Protein AF-A0A2V5UAX6-F1 (afdb_monomer)

Solvent-accessible surface area (backbone atoms only — not comparable to full-atom values): 12906 Å² total; per-residue (Å²): 134,63,69,69,62,56,52,54,54,52,53,56,61,75,64,51,82,80,80,75,80,73,79,59,48,12,86,71,74,70,43,73,56,58,95,54,63,45,81,46,62,29,64,65,82,72,41,83,39,61,35,28,50,74,54,70,69,43,84,47,44,15,70,68,30,58,45,51,46,80,65,65,69,48,73,47,96,74,68,49,30,27,31,64,73,58,50,77,54,30,46,78,48,67,66,59,50,48,50,46,38,53,51,35,51,54,48,45,38,61,78,34,59,91,81,49,79,65,79,83,86,40,65,44,81,44,74,37,51,62,64,61,58,59,53,42,55,76,36,95,88,38,80,80,56,67,99,73,73,52,49,50,66,61,69,42,74,46,89,87,80,38,68,37,32,45,32,42,32,52,56,60,39,36,58,63,59,46,37,31,41,40,32,24,46,51,41,53,53,33,47,71,77,67,56,54,90,90,59,83,74,54,68,67,58,52,51,53,53,18,52,52,43,22,73,70,35,89,82,122

Foldseek 3Di:
DDPVVVVVVVVVVVPPDPPPPPQDAAPAPRHGADPAWDWDAQQQVRDIGIHHPVQVPAPAAAPRRRGRHDDCWDADPLGHIHHNVCLVQWAADPVVLVVLLVVQLVQLCVVCVPPFDFDDPQEDEEEDEPVVVVVQCVDPPSVDDDPDPQKEWDWDQDPPRDIHTYIYGYGGDGSLVSSLNSQLSSLVRRCVVPPDPVDDDDPCVSNVVSNVSSVVTPSD

Radius of gyration: 26.07 Å; Cα contacts (8 Å, |Δi|>4): 292; chains: 1; bounding box: 97×31×57 Å

Structure (mmCIF, N/CA/C/O backbone):
data_AF-A0A2V5UAX6-F1
#
_entry.id   AF-A0A2V5UAX6-F1
#
loop_
_atom_site.group_PDB
_atom_site.id
_atom_site.type_symbol
_atom_site.label_atom_id
_atom_site.label_alt_id
_atom_site.label_comp_id
_atom_site.label_asym_id
_atom_site.label_entity_id
_atom_site.label_seq_id
_atom_site.pdbx_PDB_ins_code
_atom_site.Cartn_x
_atom_site.Cartn_y
_atom_site.Cartn_z
_atom_site.occupancy
_atom_site.B_iso_or_equiv
_atom_site.auth_seq_id
_atom_site.auth_comp_id
_atom_site.auth_asym_id
_atom_site.auth_atom_id
_atom_site.pdbx_PDB_model_num
ATOM 1 N N . MET A 1 1 ? -69.681 11.600 7.612 1.00 52.72 1 MET A N 1
ATOM 2 C CA . MET A 1 1 ? -68.288 11.144 7.822 1.00 52.72 1 MET A CA 1
ATOM 3 C C . MET A 1 1 ? -68.378 9.810 8.550 1.00 52.72 1 MET A C 1
ATOM 5 O O . MET A 1 1 ? -68.802 9.792 9.696 1.00 52.72 1 MET A O 1
ATOM 9 N N . ASN A 1 2 ? -68.182 8.699 7.836 1.00 54.47 2 ASN A N 1
ATOM 10 C CA . ASN A 1 2 ? -68.681 7.384 8.260 1.00 54.47 2 ASN A CA 1
ATOM 11 C C . ASN A 1 2 ? -67.823 6.788 9.384 1.00 54.47 2 ASN A C 1
ATOM 13 O O . ASN A 1 2 ? -66.609 6.658 9.227 1.00 54.47 2 ASN A O 1
ATOM 17 N N . SER A 1 3 ? -68.483 6.409 10.483 1.00 58.66 3 SER A N 1
ATOM 18 C CA . SER A 1 3 ? -67.904 5.806 11.696 1.00 58.66 3 SER A CA 1
ATOM 19 C C . SER A 1 3 ? -66.965 4.626 11.395 1.00 58.66 3 SER A C 1
ATOM 21 O O . SER A 1 3 ? -65.919 4.490 12.024 1.00 58.66 3 SER A O 1
ATOM 23 N N . GLU A 1 4 ? -67.250 3.859 10.343 1.00 59.09 4 GLU A N 1
ATOM 24 C CA . GLU A 1 4 ? -66.449 2.708 9.911 1.00 59.09 4 GLU A CA 1
ATOM 25 C C . GLU A 1 4 ? -65.040 3.078 9.424 1.00 59.09 4 GLU A C 1
ATOM 27 O O . GLU A 1 4 ? -64.080 2.350 9.673 1.00 59.09 4 GLU A O 1
ATOM 32 N N . ARG A 1 5 ? -64.869 4.248 8.788 1.00 57.38 5 ARG A N 1
ATOM 33 C CA . ARG A 1 5 ? -63.542 4.712 8.340 1.00 57.38 5 ARG A CA 1
ATOM 34 C C . ARG A 1 5 ? -62.658 5.132 9.514 1.00 57.38 5 ARG A C 1
ATOM 36 O O . ARG A 1 5 ? -61.441 5.004 9.429 1.00 57.38 5 ARG A O 1
ATOM 43 N N . LEU A 1 6 ? -63.266 5.596 10.607 1.00 57.91 6 LEU A N 1
ATOM 44 C CA . LEU A 1 6 ? -62.548 6.001 11.816 1.00 57.91 6 LEU A CA 1
ATOM 45 C C . LEU A 1 6 ? -61.973 4.783 12.555 1.00 57.91 6 LEU A C 1
ATOM 47 O O . LEU A 1 6 ? -60.839 4.828 13.022 1.00 57.91 6 LEU A O 1
ATOM 51 N N . VAL A 1 7 ? -62.725 3.678 12.592 1.00 64.38 7 VAL A N 1
ATOM 52 C CA . VAL A 1 7 ? -62.299 2.419 13.226 1.00 64.38 7 VAL A CA 1
ATOM 53 C C . VAL A 1 7 ? -61.127 1.786 12.472 1.00 64.38 7 VAL A C 1
ATOM 55 O O . VAL A 1 7 ? -60.158 1.358 13.095 1.00 64.38 7 VAL A O 1
ATOM 58 N N . VAL A 1 8 ? -61.157 1.791 11.135 1.00 62.91 8 VAL A N 1
ATOM 59 C CA . VAL A 1 8 ? -60.067 1.230 10.315 1.00 62.91 8 VAL A CA 1
ATOM 60 C C . VAL A 1 8 ? -58.764 2.026 10.475 1.00 62.91 8 VAL A C 1
ATOM 62 O O . VAL A 1 8 ? -57.695 1.430 10.594 1.00 62.91 8 VAL A O 1
ATOM 65 N N . ILE A 1 9 ? -58.838 3.360 10.561 1.00 63.50 9 ILE A N 1
ATOM 66 C CA . ILE A 1 9 ? -57.661 4.213 10.808 1.00 63.50 9 ILE A CA 1
ATOM 67 C C . ILE A 1 9 ? -57.081 3.971 12.213 1.00 63.50 9 ILE A C 1
ATOM 69 O O . ILE A 1 9 ? -55.862 3.904 12.370 1.00 63.50 9 ILE A O 1
ATOM 73 N N . LEU A 1 10 ? -57.933 3.779 13.226 1.00 59.81 10 LEU A N 1
ATOM 74 C CA . LEU A 1 10 ? -57.509 3.479 14.599 1.00 59.81 10 LEU A CA 1
ATOM 75 C C . LEU A 1 10 ? -56.827 2.107 14.729 1.00 59.81 10 LEU A C 1
ATOM 77 O O . LEU A 1 10 ? -55.831 1.990 15.441 1.00 59.81 10 LEU A O 1
ATOM 81 N N . ILE A 1 11 ? -57.303 1.085 14.011 1.00 61.91 11 ILE A N 1
ATOM 82 C CA . ILE A 1 11 ? -56.679 -0.250 14.006 1.00 61.91 11 ILE A CA 1
ATOM 83 C C . ILE A 1 11 ? -55.305 -0.217 13.314 1.00 61.91 11 ILE A C 1
ATOM 85 O O . ILE A 1 11 ? -54.356 -0.823 13.810 1.00 61.91 11 ILE A O 1
ATOM 89 N N . LEU A 1 12 ? -55.158 0.542 12.223 1.00 58.44 12 LEU A N 1
ATOM 90 C CA . LEU A 1 12 ? -53.875 0.717 11.528 1.00 58.44 12 LEU A CA 1
ATOM 91 C C . LEU A 1 12 ? -52.831 1.478 12.366 1.00 58.44 12 LEU A C 1
ATOM 93 O O . LEU A 1 12 ? -51.646 1.170 12.272 1.00 58.44 12 LEU A O 1
ATOM 97 N N . PHE A 1 13 ? -53.250 2.409 13.230 1.00 58.88 13 PHE A N 1
ATOM 98 C CA . PHE A 1 13 ? -52.343 3.094 14.164 1.00 58.88 13 PHE A CA 1
ATOM 99 C C . PHE A 1 13 ? -51.869 2.195 15.320 1.00 58.88 13 PHE A C 1
ATOM 101 O O . PHE A 1 13 ? -50.734 2.327 15.774 1.00 58.88 13 PHE A O 1
ATOM 108 N N . MET A 1 14 ? -52.700 1.248 15.771 1.00 59.34 14 MET A N 1
ATOM 109 C CA . MET A 1 14 ? -52.352 0.294 16.840 1.00 59.34 14 MET A CA 1
ATOM 110 C C . MET A 1 14 ? -51.414 -0.834 16.369 1.00 59.34 14 MET A C 1
ATOM 112 O O . MET A 1 14 ? -50.744 -1.461 17.188 1.00 59.34 14 MET A O 1
ATOM 116 N N . LEU A 1 15 ? -51.333 -1.067 15.055 1.00 54.72 15 LEU A N 1
ATOM 117 C CA . LEU A 1 15 ? -50.411 -2.005 14.396 1.00 54.72 15 LEU A CA 1
ATOM 118 C C . LEU A 1 15 ? -49.147 -1.314 13.847 1.00 54.72 15 LEU A C 1
ATOM 120 O O . LEU A 1 15 ? -48.449 -1.877 13.003 1.00 54.72 15 LEU A O 1
ATOM 124 N N . GLY A 1 16 ? -48.843 -0.099 14.318 1.00 58.69 16 GLY A N 1
ATOM 125 C CA . GLY A 1 16 ? -47.629 0.620 13.942 1.00 58.69 16 GLY A CA 1
ATOM 126 C C . GLY A 1 16 ? -46.361 -0.216 14.194 1.00 58.69 16 GLY A C 1
ATOM 127 O O . GLY A 1 16 ? -46.298 -0.965 15.176 1.00 58.69 16 GLY A O 1
ATOM 128 N N . PRO A 1 17 ? -45.340 -0.114 13.322 1.00 61.84 17 PRO A N 1
ATOM 129 C CA . PRO A 1 17 ? -44.121 -0.899 13.447 1.00 61.84 17 PRO A CA 1
ATOM 130 C C . PRO A 1 17 ? -43.476 -0.605 14.800 1.00 61.84 17 PRO A C 1
ATOM 132 O O . PRO A 1 17 ? -43.131 0.539 15.104 1.00 61.84 17 PRO A O 1
ATOM 135 N N . LYS A 1 18 ? -43.310 -1.642 15.629 1.00 55.00 18 LYS A N 1
ATOM 136 C CA . LYS A 1 18 ? -42.490 -1.539 16.835 1.00 55.00 18 LYS A CA 1
ATOM 137 C C . LYS A 1 18 ? -41.067 -1.254 16.376 1.00 55.00 18 LYS A C 1
ATOM 139 O O . LYS A 1 18 ? -40.369 -2.158 15.928 1.00 55.00 18 LYS A O 1
ATOM 144 N N . ALA A 1 19 ? -40.659 0.008 16.452 1.00 57.47 19 ALA A N 1
ATOM 145 C CA . ALA A 1 19 ? -39.275 0.393 16.272 1.00 57.47 19 ALA A CA 1
ATOM 146 C C . ALA A 1 19 ? -38.474 -0.254 17.405 1.00 57.47 19 ALA A C 1
ATOM 148 O O . ALA A 1 19 ? -38.478 0.214 18.544 1.00 57.47 19 ALA A O 1
ATOM 149 N N . THR A 1 20 ? -37.841 -1.386 17.114 1.00 54.16 20 THR A N 1
ATOM 150 C CA . THR A 1 20 ? -36.898 -2.019 18.026 1.00 54.16 20 THR A CA 1
ATOM 151 C C . THR A 1 20 ? -35.703 -1.084 18.122 1.00 54.16 20 THR A C 1
ATOM 153 O O . THR A 1 20 ? -34.895 -0.997 17.198 1.00 54.16 20 THR A O 1
ATOM 156 N N . LEU A 1 21 ? -35.612 -0.331 19.218 1.00 55.34 21 LEU A N 1
ATOM 157 C CA . LEU A 1 21 ? -34.444 0.488 19.508 1.00 55.34 21 LEU A CA 1
ATOM 158 C C . LEU A 1 21 ? -33.292 -0.476 19.823 1.00 55.34 21 LEU A C 1
ATOM 160 O O . LEU A 1 21 ? -33.134 -0.930 20.955 1.00 55.34 21 LEU A O 1
ATOM 164 N N . VAL A 1 22 ? -32.539 -0.879 18.798 1.00 62.31 22 VAL A N 1
ATOM 165 C CA . VAL A 1 22 ? -31.350 -1.708 18.992 1.00 62.31 22 VAL A CA 1
ATOM 166 C C . VAL A 1 22 ? -30.344 -0.848 19.743 1.00 62.31 22 VAL A C 1
ATOM 168 O O . VAL A 1 22 ? -29.824 0.128 19.203 1.00 62.31 22 VAL A O 1
ATOM 171 N N . ALA A 1 23 ? -30.102 -1.188 21.009 1.00 68.06 23 ALA A N 1
ATOM 172 C CA . ALA A 1 23 ? -29.073 -0.538 21.801 1.00 68.06 23 ALA A CA 1
ATOM 173 C C . ALA A 1 23 ? -27.737 -0.680 21.063 1.00 68.06 23 ALA A C 1
ATOM 175 O O . ALA A 1 23 ? -27.265 -1.795 20.823 1.00 68.06 23 ALA A O 1
ATOM 176 N N . GLN A 1 24 ? -27.152 0.449 20.667 1.00 82.75 24 GLN A N 1
ATOM 177 C CA . GLN A 1 24 ? -25.874 0.449 19.973 1.00 82.75 24 GLN A CA 1
ATOM 178 C C . GLN A 1 24 ? -24.790 -0.095 20.911 1.00 82.75 24 GLN A C 1
ATOM 180 O O . GLN A 1 24 ? -24.663 0.323 22.067 1.00 82.75 24 GLN A O 1
ATOM 185 N N . LYS A 1 25 ? -24.028 -1.068 20.412 1.00 92.94 25 LYS A N 1
ATOM 186 C CA . LYS A 1 25 ? -22.895 -1.670 21.115 1.00 92.94 25 LYS A CA 1
ATOM 187 C C . LYS A 1 25 ? -21.598 -1.028 20.644 1.00 92.94 25 LYS A C 1
ATOM 189 O O . LYS A 1 25 ? -21.469 -0.656 19.481 1.00 92.94 25 LYS A O 1
ATOM 194 N N . CYS A 1 26 ? -20.631 -0.933 21.548 1.00 93.69 26 CYS A N 1
ATOM 195 C CA . CYS A 1 26 ? -19.278 -0.522 21.206 1.00 93.69 26 CYS A CA 1
ATOM 196 C C . CYS A 1 26 ? -18.641 -1.580 20.287 1.00 93.69 26 CYS A C 1
ATOM 198 O O . CYS A 1 26 ? -18.489 -2.716 20.733 1.00 93.69 26 CYS A O 1
ATOM 200 N N . PRO A 1 27 ? -18.183 -1.232 19.072 1.00 92.69 27 PRO A N 1
ATOM 201 C CA . PRO A 1 27 ? -17.606 -2.200 18.133 1.00 92.69 27 PRO A CA 1
ATOM 202 C C . PRO A 1 27 ? -16.249 -2.768 18.582 1.00 92.69 27 PRO A C 1
ATOM 204 O O . PRO A 1 27 ? -15.725 -3.674 17.948 1.00 92.69 27 PRO A O 1
ATOM 207 N N . ILE A 1 28 ? -15.652 -2.226 19.651 1.00 94.25 28 ILE A N 1
ATOM 208 C CA . ILE A 1 28 ? -14.339 -2.653 20.162 1.00 94.25 28 ILE A CA 1
ATOM 209 C C . ILE A 1 28 ? -14.468 -3.681 21.295 1.00 94.25 28 ILE A C 1
ATOM 211 O O . ILE A 1 28 ? -13.581 -4.511 21.489 1.00 94.25 28 ILE A O 1
ATOM 215 N N . CYS A 1 29 ? -15.538 -3.608 22.093 1.00 93.38 29 CYS A N 1
ATOM 216 C CA . CYS A 1 29 ? -15.699 -4.444 23.288 1.00 93.38 29 CYS A CA 1
ATOM 217 C C . CYS A 1 29 ? -17.090 -5.065 23.456 1.00 93.38 29 CYS A C 1
ATOM 219 O O . CYS A 1 29 ? -17.352 -5.644 24.510 1.00 93.38 29 CYS A O 1
ATOM 221 N N . ASP A 1 30 ? -17.988 -4.872 22.489 1.00 93.00 30 ASP A N 1
ATOM 222 C CA . ASP A 1 30 ? -19.372 -5.367 22.437 1.00 93.00 30 ASP A CA 1
ATOM 223 C C . ASP A 1 30 ? -20.279 -4.991 23.618 1.00 93.00 30 ASP A C 1
ATOM 225 O O . ASP A 1 30 ? -21.419 -5.448 23.729 1.00 93.00 30 ASP A O 1
ATOM 229 N N . SER A 1 31 ? -19.807 -4.114 24.502 1.00 91.62 31 SER A N 1
ATOM 230 C CA . SER A 1 31 ? -20.586 -3.593 25.624 1.00 91.62 31 SER A CA 1
ATOM 231 C C . SER A 1 31 ? -21.564 -2.523 25.140 1.00 91.62 31 SER A C 1
ATOM 233 O O . SER A 1 31 ? -21.289 -1.822 24.164 1.00 91.62 31 SER A O 1
ATOM 235 N N . ALA A 1 32 ? -22.696 -2.369 25.829 1.00 90.88 32 ALA A N 1
ATOM 236 C CA . ALA A 1 32 ? -23.637 -1.288 25.548 1.00 90.88 32 ALA A CA 1
ATOM 237 C C . ALA A 1 32 ? -22.945 0.082 25.665 1.00 90.88 32 ALA A C 1
ATOM 239 O O . ALA A 1 32 ? -22.115 0.290 26.557 1.00 90.88 32 ALA A O 1
ATOM 240 N N . LEU A 1 33 ? -23.270 1.011 24.763 1.00 90.56 33 LEU A N 1
ATOM 241 C CA . LEU A 1 33 ? -22.763 2.378 24.855 1.00 90.56 33 LEU A CA 1
ATOM 242 C C . LEU A 1 33 ? -23.379 3.078 26.074 1.00 90.56 33 LEU A C 1
ATOM 244 O O . LEU A 1 33 ? -24.596 3.129 26.235 1.00 90.56 33 LEU A O 1
ATOM 248 N N . GLY A 1 34 ? -22.512 3.577 26.957 1.00 84.25 34 GLY A N 1
ATOM 249 C CA . GLY A 1 34 ? -22.903 4.371 28.120 1.00 84.25 34 GLY A CA 1
ATOM 250 C C . GLY A 1 34 ? -22.989 5.866 27.803 1.00 84.25 34 GLY A C 1
ATOM 251 O O . GLY A 1 34 ? -22.925 6.281 26.650 1.00 84.25 34 GLY A O 1
ATOM 252 N N . VAL A 1 35 ? -23.065 6.687 28.854 1.00 84.81 35 VAL A N 1
ATOM 253 C CA . VAL A 1 35 ? -23.170 8.157 28.753 1.00 84.81 35 VAL A CA 1
ATOM 254 C C . VAL A 1 35 ? -21.984 8.778 27.999 1.00 84.81 35 VAL A C 1
ATOM 256 O O . VAL A 1 35 ? -22.159 9.711 27.220 1.00 84.81 35 VAL A O 1
ATOM 259 N N . HIS A 1 36 ? -20.775 8.244 28.199 1.00 90.50 36 HIS A N 1
ATOM 260 C CA . HIS A 1 36 ? -19.571 8.701 27.508 1.00 90.50 36 HIS A CA 1
ATOM 261 C C . HIS A 1 36 ? -19.304 7.854 26.262 1.00 90.50 36 HIS A C 1
ATOM 263 O O . HIS A 1 36 ? -18.793 6.730 26.349 1.00 90.50 36 HIS A O 1
ATOM 269 N N . GLN A 1 37 ? -19.621 8.431 25.106 1.00 93.81 37 GLN A N 1
ATOM 270 C CA . GLN A 1 37 ? -19.356 7.864 23.790 1.00 93.81 37 GLN A CA 1
ATOM 271 C C . GLN A 1 37 ? -18.600 8.861 22.913 1.00 93.81 37 GLN A C 1
ATOM 273 O O . GLN A 1 37 ? -18.818 10.069 22.995 1.00 93.81 37 GLN A O 1
ATOM 278 N N . TYR A 1 38 ? -17.720 8.336 22.071 1.00 94.75 38 TYR A N 1
ATOM 279 C CA . TYR A 1 38 ? -16.882 9.112 21.166 1.00 94.75 38 TYR A CA 1
ATOM 280 C C . TYR A 1 38 ? -17.138 8.662 19.742 1.00 94.75 38 TYR A C 1
ATOM 282 O O . TYR A 1 38 ? -17.288 7.467 19.485 1.00 94.75 38 TYR A O 1
ATOM 290 N N . ARG A 1 39 ? -17.180 9.622 18.823 1.00 95.31 39 ARG A N 1
ATOM 291 C CA . ARG A 1 39 ? -17.263 9.336 17.399 1.00 95.31 39 ARG A CA 1
ATOM 292 C C . ARG A 1 39 ? -15.853 9.262 16.827 1.00 95.31 39 ARG A C 1
ATOM 294 O O . ARG A 1 39 ? -15.060 10.177 17.039 1.00 95.31 39 ARG A O 1
ATOM 301 N N . VAL A 1 40 ? -15.540 8.153 16.172 1.00 94.88 40 VAL A N 1
ATOM 302 C CA . VAL A 1 40 ? -14.234 7.898 15.563 1.00 94.88 40 VAL A CA 1
ATOM 303 C C . VAL A 1 40 ? -14.461 7.350 14.165 1.00 94.88 40 VAL A C 1
ATOM 305 O O . VAL A 1 40 ? -15.274 6.442 13.986 1.00 94.88 40 VAL A O 1
ATOM 308 N N . ARG A 1 41 ? -13.732 7.885 13.186 1.00 95.25 41 ARG A N 1
ATOM 309 C CA . ARG A 1 41 ? -13.757 7.391 11.811 1.00 95.25 41 ARG A CA 1
ATOM 310 C C . ARG A 1 41 ? -12.965 6.096 11.705 1.00 95.25 41 ARG A C 1
ATOM 312 O O . ARG A 1 41 ? -11.782 6.063 12.041 1.00 95.25 41 ARG A O 1
ATOM 319 N N . ASP A 1 42 ? -13.617 5.052 11.220 1.00 95.50 42 ASP A N 1
ATOM 320 C CA . ASP A 1 42 ? -12.965 3.871 10.678 1.00 95.50 42 ASP A CA 1
ATOM 321 C C . ASP A 1 42 ? -12.377 4.246 9.316 1.00 95.50 42 ASP A C 1
ATOM 323 O O . ASP A 1 42 ? -13.105 4.412 8.342 1.00 95.50 42 ASP A O 1
ATOM 327 N N . GLN A 1 43 ? -11.060 4.425 9.259 1.00 92.69 43 GLN A N 1
ATOM 328 C CA . GLN A 1 43 ? -10.360 4.883 8.054 1.00 92.69 43 GLN A CA 1
ATOM 329 C C . GLN A 1 43 ? -10.339 3.834 6.938 1.00 92.69 43 GLN A C 1
ATOM 331 O O . GLN A 1 43 ? -10.084 4.180 5.788 1.00 92.69 43 GLN A O 1
ATOM 336 N N . PHE A 1 44 ? -10.581 2.563 7.270 1.00 91.06 44 PHE A N 1
ATOM 337 C CA . PHE A 1 44 ? -10.545 1.476 6.301 1.00 91.06 44 PHE A CA 1
ATOM 338 C C . PHE A 1 44 ? -11.911 1.260 5.652 1.00 91.06 44 PHE A C 1
ATOM 340 O O . PHE A 1 44 ? -11.999 1.164 4.432 1.00 91.06 44 PHE A O 1
ATOM 347 N N . ALA A 1 45 ? -12.975 1.224 6.460 1.00 92.12 45 ALA A N 1
ATOM 348 C CA . ALA A 1 45 ? -14.349 1.115 5.962 1.00 92.12 45 ALA A CA 1
ATOM 349 C C . ALA A 1 45 ? -14.930 2.458 5.483 1.00 92.12 45 ALA A C 1
ATOM 351 O O . ALA A 1 45 ? -15.968 2.481 4.835 1.00 92.12 45 ALA A O 1
ATOM 352 N N . ASP A 1 46 ? -14.268 3.562 5.825 1.00 93.50 46 ASP A N 1
ATOM 353 C CA . ASP A 1 46 ? -14.736 4.933 5.633 1.00 93.50 46 ASP A CA 1
ATOM 354 C C . ASP A 1 46 ? -16.077 5.248 6.321 1.00 93.50 46 ASP A C 1
ATOM 356 O O . ASP A 1 46 ? -16.960 5.913 5.783 1.00 93.50 46 ASP A O 1
ATOM 360 N N . GLU A 1 47 ? -16.233 4.769 7.557 1.00 94.19 47 GLU A N 1
ATOM 361 C CA . GLU A 1 47 ? -17.473 4.891 8.325 1.00 94.19 47 GLU A CA 1
ATOM 362 C C . GLU A 1 47 ? -17.238 5.514 9.705 1.00 94.19 47 GLU A C 1
ATOM 364 O O . GLU A 1 47 ? -16.285 5.186 10.409 1.00 94.19 47 GLU A O 1
ATOM 369 N N . GLU A 1 48 ? -18.158 6.364 10.159 1.00 95.19 48 GLU A N 1
ATOM 370 C CA . GLU A 1 48 ? -18.144 6.871 11.533 1.00 95.19 48 GLU A CA 1
ATOM 371 C C . GLU A 1 48 ? -18.684 5.808 12.504 1.00 95.19 48 GLU A C 1
ATOM 373 O O . GLU A 1 48 ? -19.791 5.289 12.344 1.00 95.19 48 GLU A O 1
ATOM 378 N N . LYS A 1 49 ? -17.922 5.509 13.559 1.00 93.62 49 LYS A N 1
ATOM 379 C CA . LYS A 1 49 ? -18.295 4.556 14.611 1.00 93.62 49 LYS A CA 1
ATOM 380 C C . LYS A 1 49 ? -18.426 5.265 15.953 1.00 93.62 49 LYS A C 1
ATOM 382 O O . LYS A 1 49 ? -17.653 6.165 16.274 1.00 93.62 49 LYS A O 1
ATOM 387 N N . LEU A 1 50 ? -19.387 4.827 16.767 1.00 95.19 50 LEU A N 1
ATOM 388 C CA . LEU A 1 50 ? -19.499 5.243 18.164 1.00 95.19 50 LEU A CA 1
ATOM 389 C C . LEU A 1 50 ? -18.813 4.217 19.065 1.00 95.19 50 LEU A C 1
ATOM 391 O O . LEU A 1 50 ? -19.153 3.035 19.050 1.00 95.19 50 LEU A O 1
ATOM 395 N N . ILE A 1 51 ? -17.843 4.673 19.853 1.00 95.38 51 ILE A N 1
ATOM 396 C CA . ILE A 1 51 ? -17.070 3.843 20.780 1.00 95.38 51 ILE A CA 1
ATOM 397 C C . ILE A 1 51 ? -17.269 4.309 22.222 1.00 95.38 51 ILE A C 1
ATOM 399 O O . ILE A 1 51 ? -17.470 5.495 22.487 1.00 95.38 51 ILE A O 1
ATOM 403 N N . CYS A 1 52 ? -17.196 3.383 23.179 1.00 95.81 52 CYS A N 1
ATOM 404 C CA . CYS A 1 52 ? -17.304 3.730 24.594 1.00 95.81 52 CYS A CA 1
ATOM 405 C C . CYS A 1 52 ? -16.038 4.446 25.095 1.00 95.81 52 CYS A C 1
ATOM 407 O O . CYS A 1 52 ? -14.932 4.209 24.596 1.00 95.81 52 CYS A O 1
ATOM 409 N N . GLY A 1 53 ? -16.180 5.275 26.134 1.00 94.62 53 GLY A N 1
ATOM 410 C CA . GLY A 1 53 ? -15.050 6.017 26.706 1.00 94.62 53 GLY A CA 1
ATOM 411 C C . GLY A 1 53 ? -13.879 5.141 27.159 1.00 94.62 53 GLY A C 1
ATOM 412 O O . GLY A 1 53 ? -12.730 5.500 26.931 1.00 94.62 53 GLY A O 1
ATOM 413 N N . GLN A 1 54 ? -14.144 3.947 27.700 1.00 94.50 54 GLN A N 1
ATOM 414 C CA . GLN A 1 54 ? -13.079 3.010 28.084 1.00 94.50 54 GLN A CA 1
ATOM 415 C C . GLN A 1 54 ? -12.227 2.567 26.885 1.00 94.50 54 GLN A C 1
ATOM 417 O O . GLN A 1 54 ? -11.007 2.497 26.995 1.00 94.50 54 GLN A O 1
ATOM 422 N N . CYS A 1 55 ? -12.850 2.294 25.733 1.00 95.81 55 CYS A N 1
ATOM 423 C CA . CYS A 1 55 ? -12.114 1.887 24.535 1.00 95.81 55 CYS A CA 1
ATOM 424 C C . CYS A 1 55 ? -11.355 3.057 23.905 1.00 95.81 55 CYS A C 1
ATOM 426 O O . CYS A 1 55 ? -10.265 2.854 23.378 1.00 95.81 55 CYS A O 1
ATOM 428 N N . MET A 1 56 ? -11.878 4.281 24.009 1.00 95.12 56 MET A N 1
ATOM 429 C CA . MET A 1 56 ? -11.177 5.474 23.529 1.00 95.12 56 MET A CA 1
ATOM 430 C C . MET A 1 56 ? -9.850 5.715 24.272 1.00 95.12 56 MET A C 1
ATOM 432 O O . MET A 1 56 ? -8.895 6.215 23.683 1.00 95.12 56 MET A O 1
ATOM 436 N N . LEU A 1 57 ? -9.757 5.310 25.542 1.00 95.38 57 LEU A N 1
ATOM 437 C CA . LEU A 1 57 ? -8.549 5.461 26.365 1.00 95.38 57 LEU A CA 1
ATOM 438 C C . LEU A 1 57 ? -7.467 4.403 26.112 1.00 95.38 57 LEU A C 1
ATOM 440 O O . LEU A 1 57 ? -6.363 4.525 26.646 1.00 95.38 57 LEU A O 1
ATOM 444 N N . LEU A 1 58 ? -7.748 3.363 25.321 1.00 95.31 58 LEU A N 1
ATOM 445 C CA . LEU A 1 58 ? -6.719 2.390 24.948 1.00 95.31 58 LEU A CA 1
ATOM 446 C C . LEU A 1 58 ? -5.576 3.117 24.229 1.00 95.31 58 LEU A C 1
ATOM 448 O O . LEU A 1 58 ? -5.816 4.109 23.546 1.00 95.31 58 LEU A O 1
ATOM 452 N N . LYS A 1 59 ? -4.338 2.636 24.362 1.00 93.88 59 LYS A N 1
ATOM 453 C CA . LYS A 1 59 ? -3.177 3.248 23.688 1.00 93.88 59 LYS A CA 1
ATOM 454 C C . LYS A 1 59 ? -3.004 2.745 22.261 1.00 93.88 59 LYS A C 1
ATOM 456 O O . LYS A 1 59 ? -2.706 3.518 21.360 1.00 93.88 59 LYS A O 1
ATOM 461 N N . GLU A 1 60 ? -3.225 1.452 22.065 1.00 95.44 60 GLU A N 1
ATOM 462 C CA . GLU A 1 60 ? -3.013 0.804 20.777 1.00 95.44 60 GLU A CA 1
ATOM 463 C C . GLU A 1 60 ? -4.098 1.198 19.779 1.00 95.44 60 GLU A C 1
ATOM 465 O O . GLU A 1 60 ? -5.292 1.244 20.103 1.00 95.44 60 GLU A O 1
ATOM 470 N N . ARG A 1 61 ? -3.674 1.483 18.551 1.00 95.19 61 ARG A N 1
ATOM 471 C CA . ARG A 1 61 ? -4.536 1.837 17.425 1.00 95.19 61 ARG A CA 1
ATOM 472 C C . ARG A 1 6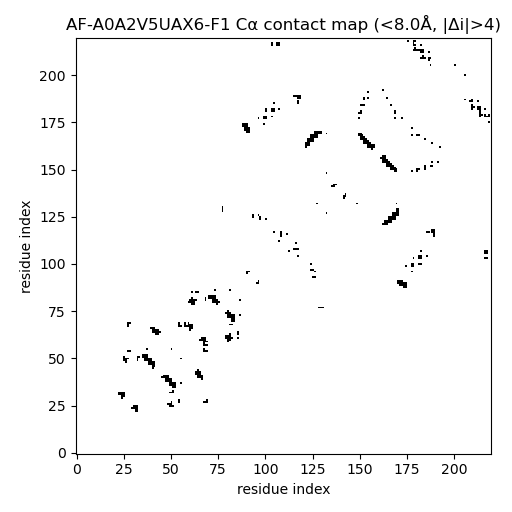1 ? -4.191 0.933 16.260 1.00 95.19 61 ARG A C 1
ATOM 474 O O . ARG A 1 61 ? -3.016 0.686 15.998 1.00 95.19 61 ARG A O 1
ATOM 481 N N . CYS A 1 62 ? -5.210 0.435 15.574 1.00 95.81 62 CYS A N 1
ATOM 482 C CA . CYS A 1 62 ? -4.987 -0.310 14.352 1.00 95.81 62 CYS A CA 1
ATOM 483 C C . CYS A 1 62 ? -4.420 0.631 13.287 1.00 95.81 62 CYS A C 1
ATOM 485 O O . CYS A 1 62 ? -4.953 1.712 13.063 1.00 95.81 62 CYS A O 1
ATOM 487 N N . PHE A 1 63 ? -3.355 0.204 12.622 1.00 93.56 63 PHE A N 1
ATOM 488 C CA . PHE A 1 63 ? -2.680 0.952 11.576 1.00 93.56 63 PHE A CA 1
ATOM 489 C C . PHE A 1 63 ? -3.557 1.155 10.332 1.00 93.56 63 PHE A C 1
ATOM 491 O O . PHE A 1 63 ? -3.369 2.135 9.624 1.00 93.56 63 PHE A O 1
ATOM 498 N N . LEU A 1 64 ? -4.507 0.247 10.074 1.00 92.56 64 LEU A N 1
ATOM 499 C CA . LEU A 1 64 ? -5.364 0.301 8.892 1.00 92.56 64 LEU A CA 1
ATOM 500 C C . LEU A 1 64 ? -6.632 1.135 9.132 1.00 92.56 64 LEU A C 1
ATOM 502 O O . LEU A 1 64 ? -6.831 2.137 8.455 1.00 92.56 64 LEU A O 1
ATOM 506 N N . CYS A 1 65 ? -7.471 0.772 10.108 1.00 94.62 65 CYS A N 1
ATOM 507 C CA . CYS A 1 65 ? -8.701 1.524 10.388 1.00 94.62 65 CYS A CA 1
ATOM 508 C C . CYS A 1 65 ? -8.559 2.697 11.364 1.00 94.62 65 CYS A C 1
ATOM 510 O O . CYS A 1 65 ? -9.502 3.470 11.518 1.00 94.62 65 CYS A O 1
ATOM 512 N N . GLY A 1 66 ? -7.445 2.815 12.089 1.00 94.75 66 GLY A N 1
ATOM 513 C CA . GLY A 1 66 ? -7.267 3.836 13.125 1.00 94.75 66 GLY A CA 1
ATOM 514 C C . GLY A 1 66 ? -8.063 3.595 14.416 1.00 94.75 66 GLY A C 1
ATOM 515 O O . GLY A 1 66 ? -7.933 4.372 15.361 1.00 94.75 66 GLY A O 1
ATOM 516 N N . LEU A 1 67 ? -8.869 2.531 14.508 1.00 95.94 67 LEU A N 1
ATOM 517 C CA . LEU A 1 67 ? -9.677 2.252 15.698 1.00 95.94 67 LEU A CA 1
ATOM 518 C C . LEU A 1 67 ? -8.831 1.703 16.866 1.00 95.94 67 LEU A C 1
ATOM 520 O O . LEU A 1 67 ? -7.804 1.052 16.642 1.00 95.94 67 LEU A O 1
ATOM 524 N N . PRO A 1 68 ? -9.250 1.923 18.129 1.00 96.88 68 PRO A N 1
ATOM 525 C CA . PRO A 1 68 ? -8.603 1.323 19.293 1.00 96.88 68 PRO A CA 1
ATOM 526 C C . PRO A 1 68 ? -8.628 -0.208 19.267 1.00 96.88 68 PRO A C 1
ATOM 528 O O . PRO A 1 68 ? -9.635 -0.804 18.894 1.00 96.88 68 PRO A O 1
ATOM 531 N N . VAL A 1 69 ? -7.555 -0.855 19.728 1.00 95.62 69 VAL A N 1
ATOM 532 C CA . VAL A 1 69 ? -7.467 -2.325 19.763 1.00 95.62 69 VAL A CA 1
ATOM 533 C C . VAL A 1 69 ? -7.425 -2.820 21.203 1.00 95.62 69 VAL A C 1
ATOM 535 O O . VAL A 1 69 ? -6.515 -2.477 21.954 1.00 95.62 69 VAL A O 1
ATOM 538 N N . LYS A 1 70 ? -8.422 -3.625 21.595 1.00 92.62 70 LYS A N 1
ATOM 539 C CA . LYS A 1 70 ? -8.511 -4.218 22.940 1.00 92.62 70 LYS A CA 1
ATOM 540 C C . LYS A 1 70 ? -7.929 -5.631 22.999 1.00 92.62 70 LYS A C 1
ATOM 542 O O . LYS A 1 70 ? -7.116 -5.914 23.867 1.00 92.62 70 LYS A O 1
ATOM 547 N N . ASN A 1 71 ? -8.359 -6.502 22.085 1.00 88.56 71 ASN A N 1
ATOM 548 C CA . ASN A 1 71 ? -8.016 -7.926 22.042 1.00 88.56 71 ASN A CA 1
ATOM 549 C C . ASN A 1 71 ? -7.624 -8.340 20.616 1.00 88.56 71 ASN A C 1
ATOM 551 O O . ASN A 1 71 ? -8.008 -7.671 19.657 1.00 88.56 71 ASN A O 1
ATOM 555 N N . GLY A 1 72 ? -6.906 -9.462 20.484 1.00 85.00 72 GLY A N 1
ATOM 556 C CA . GLY A 1 72 ? -6.578 -10.051 19.179 1.00 85.00 72 GLY A CA 1
ATOM 557 C C . GLY A 1 72 ? -5.698 -9.152 18.308 1.00 85.00 72 GLY A C 1
ATOM 558 O O . GLY A 1 72 ? -5.906 -9.077 17.102 1.00 85.00 72 GLY A O 1
ATOM 559 N N . LEU A 1 73 ? -4.771 -8.416 18.928 1.00 92.06 73 LEU A N 1
ATOM 560 C CA . LEU A 1 73 ? -3.860 -7.540 18.201 1.00 92.06 73 LEU A CA 1
ATOM 561 C C . LEU A 1 73 ? -2.725 -8.341 17.564 1.00 92.06 73 LEU A C 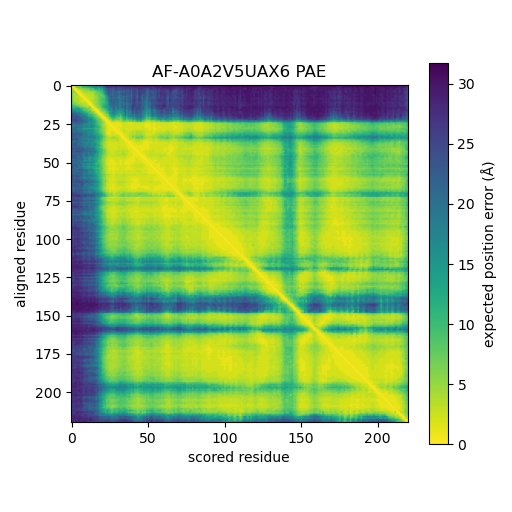1
ATOM 563 O O . LEU A 1 73 ? -2.162 -9.240 18.190 1.00 92.06 73 LEU A O 1
ATOM 567 N N . THR A 1 74 ? -2.340 -7.950 16.355 1.00 95.56 74 THR A N 1
ATOM 568 C CA . THR A 1 74 ? -1.112 -8.408 15.701 1.00 95.56 74 THR A CA 1
ATOM 569 C C . THR A 1 74 ? -0.139 -7.245 15.650 1.00 95.56 74 THR A C 1
ATOM 571 O O . THR A 1 74 ? -0.461 -6.201 15.085 1.00 95.56 74 THR A O 1
ATOM 574 N N . ARG A 1 75 ? 1.046 -7.409 16.245 1.00 95.00 75 ARG A N 1
ATOM 575 C CA . ARG A 1 75 ? 2.106 -6.397 16.224 1.00 95.00 75 ARG A CA 1
ATOM 576 C C . ARG A 1 75 ? 3.227 -6.826 15.289 1.00 95.00 75 ARG A C 1
ATOM 578 O O . ARG A 1 75 ? 3.719 -7.947 15.387 1.00 95.00 75 ARG A O 1
ATOM 585 N N . LEU A 1 76 ? 3.639 -5.919 14.415 1.00 92.56 76 LEU A N 1
ATOM 586 C CA . LEU A 1 76 ? 4.791 -6.101 13.542 1.00 92.56 76 LEU A CA 1
ATOM 587 C C . LEU A 1 76 ? 6.080 -5.632 14.218 1.00 92.56 76 LEU A C 1
ATOM 589 O O . LEU A 1 76 ? 6.060 -4.886 15.198 1.00 92.56 76 LEU A O 1
ATOM 593 N N . ARG A 1 77 ? 7.221 -6.050 13.661 1.00 90.31 77 ARG A N 1
ATOM 594 C CA . ARG A 1 77 ? 8.554 -5.673 14.161 1.00 90.31 77 ARG A CA 1
ATOM 595 C C . ARG A 1 77 ? 8.810 -4.163 14.109 1.00 90.31 77 ARG A C 1
ATOM 597 O O . ARG A 1 77 ? 9.509 -3.652 14.972 1.00 90.31 77 ARG A O 1
ATOM 604 N N . ASP A 1 78 ? 8.185 -3.461 13.164 1.00 86.94 78 ASP A N 1
ATOM 605 C CA . ASP A 1 78 ? 8.241 -1.998 13.026 1.00 86.94 78 ASP A CA 1
ATOM 606 C C . ASP A 1 78 ? 7.266 -1.247 13.953 1.00 86.94 78 ASP A C 1
ATOM 608 O O . ASP A 1 78 ? 7.071 -0.041 13.825 1.00 86.94 78 ASP A O 1
ATOM 612 N N . GLY A 1 79 ? 6.620 -1.957 14.881 1.00 90.19 79 GLY A N 1
ATOM 613 C CA . GLY A 1 79 ? 5.728 -1.381 15.881 1.00 90.19 79 GLY A CA 1
ATOM 614 C C . GLY A 1 79 ? 4.285 -1.177 15.421 1.00 90.19 79 GLY A C 1
ATOM 615 O O . GLY A 1 79 ? 3.435 -0.926 16.281 1.00 90.19 79 GLY A O 1
ATOM 616 N N . ARG A 1 80 ? 3.965 -1.341 14.127 1.00 92.25 80 ARG A N 1
ATOM 617 C CA . ARG A 1 80 ? 2.576 -1.262 13.645 1.00 92.25 80 ARG A CA 1
ATOM 618 C C . ARG A 1 80 ? 1.708 -2.338 14.287 1.00 92.25 80 ARG A C 1
ATOM 620 O O . ARG A 1 80 ? 2.148 -3.466 14.514 1.00 92.25 80 ARG A O 1
ATOM 627 N N . VAL A 1 81 ? 0.454 -1.982 14.549 1.00 94.50 81 VAL A N 1
ATOM 628 C CA . VAL A 1 81 ? -0.541 -2.860 15.171 1.00 94.50 81 VAL A CA 1
ATOM 629 C C . VAL A 1 81 ? -1.739 -3.017 14.250 1.00 94.50 81 VAL A C 1
ATOM 631 O O . VAL A 1 81 ? -2.234 -2.037 13.709 1.00 94.50 81 VAL A O 1
ATOM 634 N N . PHE A 1 82 ? -2.247 -4.234 14.105 1.00 95.75 82 PHE A N 1
ATOM 635 C CA . PHE A 1 82 ? -3.482 -4.536 13.385 1.00 95.75 82 PHE A CA 1
ATOM 636 C C . PHE A 1 82 ? -4.511 -5.124 14.346 1.00 95.75 82 PHE A C 1
ATOM 638 O O . PHE A 1 82 ? -4.159 -5.885 15.250 1.00 95.75 82 PHE A O 1
ATOM 645 N N . CYS A 1 83 ? -5.778 -4.744 14.179 1.00 95.50 83 CYS A N 1
ATOM 646 C CA . CYS A 1 83 ? -6.871 -5.407 14.879 1.00 95.50 83 CYS A CA 1
ATOM 647 C C . CYS A 1 83 ? -7.168 -6.763 14.220 1.00 95.50 83 CYS A C 1
ATOM 649 O O . CYS A 1 83 ? -6.823 -6.988 13.060 1.00 95.50 83 CYS A O 1
ATOM 651 N N . ALA A 1 84 ? -7.860 -7.644 14.944 1.00 93.75 84 ALA A N 1
ATOM 652 C CA . ALA A 1 84 ? -8.214 -8.979 14.458 1.00 93.75 84 ALA A CA 1
ATOM 653 C C . ALA A 1 84 ? -9.029 -8.975 13.149 1.00 93.75 84 ALA A C 1
ATOM 655 O O . ALA A 1 84 ? -8.998 -9.953 12.409 1.00 93.75 84 ALA A O 1
ATOM 656 N N . ARG A 1 85 ? -9.758 -7.886 12.865 1.00 93.06 85 ARG A N 1
ATOM 657 C CA . ARG A 1 85 ? -10.498 -7.703 11.610 1.00 93.06 85 ARG A CA 1
ATOM 658 C C . ARG A 1 85 ? -9.536 -7.418 10.456 1.00 93.06 85 ARG A C 1
ATOM 660 O O . ARG A 1 85 ? -9.469 -8.187 9.505 1.00 93.06 85 ARG A O 1
ATOM 667 N N . ASP A 1 86 ? -8.766 -6.344 10.585 1.00 94.56 86 ASP A N 1
ATOM 668 C CA . ASP A 1 86 ? -7.982 -5.763 9.492 1.00 94.56 86 ASP A CA 1
ATOM 669 C C . ASP A 1 86 ? -6.695 -6.533 9.181 1.00 94.56 86 ASP A C 1
ATOM 671 O O . ASP A 1 86 ? -6.134 -6.381 8.101 1.00 94.56 86 ASP A O 1
ATOM 675 N N . VAL A 1 87 ? -6.207 -7.369 10.104 1.00 94.75 87 VAL A N 1
ATOM 676 C CA . VAL A 1 87 ? -5.007 -8.186 9.857 1.00 94.75 87 VAL A CA 1
ATOM 677 C C . VAL A 1 87 ? -5.191 -9.153 8.681 1.00 94.75 87 VAL A C 1
ATOM 679 O O . VAL A 1 87 ? -4.222 -9.471 8.000 1.00 94.75 87 VAL A O 1
ATOM 682 N N . ASN A 1 88 ? -6.425 -9.580 8.404 1.00 92.56 88 ASN A N 1
ATOM 683 C CA . ASN A 1 88 ? -6.726 -10.482 7.288 1.00 92.56 88 ASN A CA 1
ATOM 684 C C . ASN A 1 88 ? -6.804 -9.756 5.937 1.00 92.56 88 ASN A C 1
ATOM 686 O O . ASN A 1 88 ? -6.802 -10.401 4.895 1.00 92.56 88 ASN A O 1
ATOM 690 N N . GLU A 1 89 ? -6.854 -8.423 5.951 1.00 93.62 89 GLU A N 1
ATOM 691 C CA . GLU A 1 89 ? -6.913 -7.598 4.742 1.00 93.62 89 GLU A CA 1
ATOM 692 C C . GLU A 1 89 ? -5.518 -7.229 4.225 1.00 93.62 89 GLU A C 1
ATOM 694 O O . GLU A 1 89 ? -5.384 -6.674 3.132 1.00 93.62 89 GLU A O 1
ATOM 699 N N . VAL A 1 90 ? -4.462 -7.521 4.995 1.00 93.94 90 VAL A N 1
ATOM 700 C CA . VAL A 1 90 ? -3.081 -7.155 4.673 1.00 93.94 90 VAL A CA 1
ATOM 701 C C . VAL A 1 90 ? -2.220 -8.360 4.326 1.00 93.94 90 VAL A C 1
ATOM 703 O O . VAL A 1 90 ? -2.326 -9.434 4.906 1.00 93.94 90 VAL A O 1
ATOM 706 N N . VAL A 1 91 ? -1.295 -8.151 3.394 1.00 93.50 91 VAL A N 1
ATOM 707 C CA . VAL A 1 91 ? -0.362 -9.192 2.952 1.00 93.50 91 VAL A CA 1
ATOM 708 C C . VAL A 1 91 ? 0.866 -9.189 3.864 1.00 93.50 91 VAL A C 1
ATOM 710 O O . VAL A 1 91 ? 1.660 -8.238 3.852 1.00 93.50 91 VAL A O 1
ATOM 713 N N . LEU A 1 92 ? 1.019 -10.249 4.658 1.00 90.88 92 LEU A N 1
ATOM 714 C CA . LEU A 1 92 ? 2.099 -10.397 5.644 1.00 90.88 92 LEU A CA 1
ATOM 715 C C . LEU A 1 92 ? 3.258 -11.279 5.161 1.00 90.88 92 LEU A C 1
ATOM 717 O O . LEU A 1 92 ? 4.358 -11.163 5.693 1.00 90.88 92 LEU A O 1
ATOM 721 N N . SER A 1 93 ? 3.019 -12.145 4.174 1.00 90.69 93 SER A N 1
ATOM 722 C CA . SER A 1 93 ? 4.025 -13.061 3.630 1.0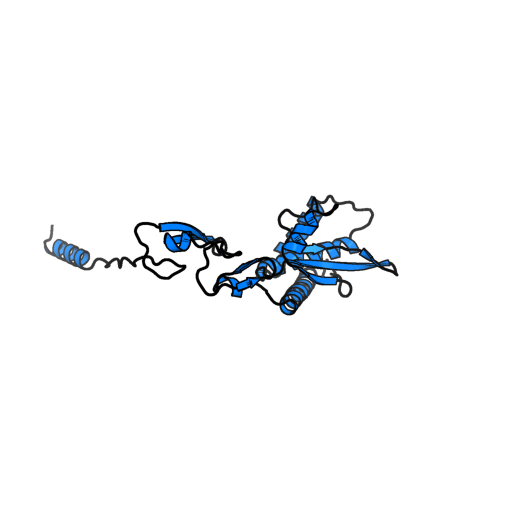0 90.69 93 SER A CA 1
ATOM 723 C C . SER A 1 93 ? 4.810 -12.427 2.481 1.00 90.69 93 SER A C 1
ATOM 725 O O . SER A 1 93 ? 4.227 -11.846 1.563 1.00 90.69 93 SER A O 1
ATOM 727 N N . ASP A 1 94 ? 6.133 -12.597 2.498 1.00 88.62 94 ASP A N 1
ATOM 728 C CA . ASP A 1 94 ? 7.018 -12.184 1.403 1.00 88.62 94 ASP A CA 1
ATOM 729 C C . ASP A 1 94 ? 6.795 -13.016 0.133 1.00 88.62 94 ASP A C 1
ATOM 731 O O . ASP A 1 94 ? 6.944 -12.511 -0.979 1.00 88.62 94 ASP A O 1
ATOM 735 N N . ASP A 1 95 ? 6.398 -14.280 0.264 1.00 90.94 95 ASP A N 1
ATOM 736 C CA . ASP A 1 95 ? 6.115 -15.128 -0.896 1.00 90.94 95 ASP A CA 1
ATOM 737 C C . ASP A 1 95 ? 4.792 -14.729 -1.551 1.00 90.94 95 ASP A C 1
ATOM 739 O O . ASP A 1 95 ? 4.706 -14.602 -2.775 1.00 90.94 95 ASP A O 1
ATOM 743 N N . GLU A 1 96 ? 3.773 -14.439 -0.738 1.00 92.25 96 GLU A N 1
ATOM 744 C CA . GLU A 1 96 ? 2.502 -13.901 -1.227 1.00 92.25 96 GLU A CA 1
ATOM 745 C C . GLU A 1 96 ? 2.713 -12.541 -1.904 1.00 92.25 96 GLU A C 1
ATOM 747 O O . GLU A 1 96 ? 2.189 -12.287 -2.990 1.00 92.25 96 GLU A O 1
ATOM 752 N N . ALA A 1 97 ? 3.548 -11.689 -1.305 1.00 90.88 97 ALA A N 1
ATOM 753 C CA . ALA A 1 97 ? 3.943 -10.410 -1.872 1.00 90.88 97 ALA A CA 1
ATOM 754 C C . ALA A 1 97 ? 4.517 -10.536 -3.285 1.00 90.88 97 ALA A C 1
ATOM 756 O O . ALA A 1 97 ? 4.061 -9.864 -4.214 1.00 90.88 97 ALA A O 1
ATOM 757 N N . LYS A 1 98 ? 5.518 -11.409 -3.435 1.00 91.06 98 LYS A N 1
ATOM 758 C CA . LYS A 1 98 ? 6.193 -11.668 -4.708 1.00 91.06 98 LYS A CA 1
ATOM 759 C C . LYS A 1 98 ? 5.230 -12.267 -5.722 1.00 91.06 98 LYS A C 1
ATOM 761 O O . LYS A 1 98 ? 5.250 -11.870 -6.886 1.00 91.06 98 LYS A O 1
ATOM 766 N N . CYS A 1 99 ? 4.348 -13.165 -5.283 1.00 92.44 99 CYS A N 1
ATOM 767 C CA . CYS A 1 99 ? 3.305 -13.738 -6.126 1.00 92.44 99 CYS A CA 1
ATOM 768 C C . CYS A 1 99 ? 2.360 -12.653 -6.672 1.00 92.44 99 CYS A C 1
ATOM 770 O O . CYS A 1 99 ? 2.113 -12.613 -7.877 1.00 92.44 99 CYS A O 1
ATOM 772 N N . ILE A 1 100 ? 1.901 -11.721 -5.827 1.00 92.62 100 ILE A N 1
ATOM 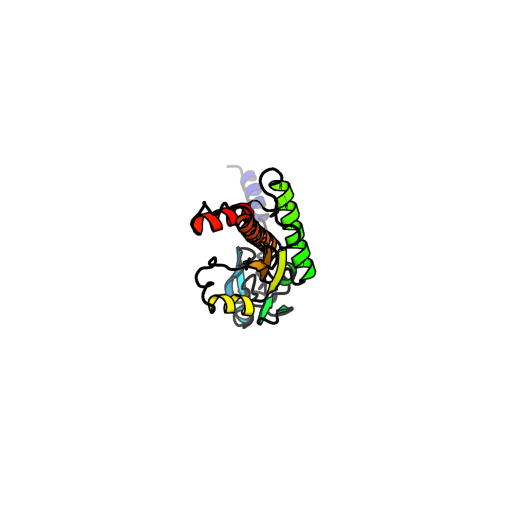773 C CA . ILE A 1 100 ? 1.044 -10.596 -6.239 1.00 92.62 100 ILE A CA 1
ATOM 774 C C . ILE A 1 100 ? 1.750 -9.697 -7.254 1.00 92.62 100 ILE A C 1
ATOM 776 O O . ILE A 1 100 ? 1.161 -9.370 -8.285 1.00 92.62 100 ILE A O 1
ATOM 780 N N . CYS A 1 101 ? 3.004 -9.309 -7.011 1.00 91.00 101 CYS A N 1
ATOM 781 C CA . CYS A 1 101 ? 3.706 -8.451 -7.964 1.00 91.00 101 CYS A CA 1
ATOM 782 C C . CYS A 1 101 ? 4.015 -9.166 -9.286 1.00 91.00 101 CYS A C 1
ATOM 784 O O . CYS A 1 101 ? 3.856 -8.571 -10.349 1.00 91.00 101 CYS A O 1
ATOM 786 N N . SER A 1 102 ? 4.385 -10.449 -9.248 1.00 90.38 102 SER A N 1
ATOM 787 C CA . SER A 1 102 ? 4.561 -11.259 -10.461 1.00 90.38 102 SER A CA 1
ATOM 788 C C . SER A 1 102 ? 3.249 -11.383 -11.248 1.00 90.38 102 SER A C 1
ATOM 790 O O . SER A 1 102 ? 3.213 -11.166 -12.460 1.00 90.38 102 SER A O 1
ATOM 792 N N . GLY A 1 103 ? 2.133 -11.626 -10.553 1.00 91.69 103 GLY A N 1
ATOM 793 C CA . GLY A 1 103 ? 0.793 -11.617 -11.141 1.00 91.69 103 GLY A CA 1
ATOM 794 C C . GLY A 1 103 ? 0.432 -10.270 -11.772 1.00 91.69 103 GLY A C 1
ATOM 795 O O . GLY A 1 103 ? -0.068 -10.235 -12.897 1.00 91.69 103 GLY A O 1
ATOM 796 N N . THR A 1 104 ? 0.750 -9.167 -11.090 1.00 91.44 104 THR A N 1
ATOM 797 C CA . THR A 1 104 ? 0.576 -7.796 -11.597 1.00 91.44 104 THR A CA 1
ATOM 798 C C . THR A 1 104 ? 1.361 -7.580 -12.887 1.00 91.44 104 THR A C 1
ATOM 800 O O . THR A 1 104 ? 0.788 -7.121 -13.873 1.00 91.44 104 THR A O 1
ATOM 803 N N . LYS A 1 105 ? 2.638 -7.980 -12.922 1.00 89.94 105 LYS A N 1
ATOM 804 C CA . LYS A 1 105 ? 3.480 -7.894 -14.121 1.00 89.94 105 LYS A CA 1
ATOM 805 C C . LYS A 1 105 ? 2.856 -8.633 -15.301 1.00 89.94 105 LYS A C 1
ATOM 807 O O . LYS A 1 105 ? 2.720 -8.070 -16.382 1.00 89.94 105 LYS A O 1
ATOM 812 N N . ASN A 1 106 ? 2.413 -9.869 -15.078 1.00 89.69 106 ASN A N 1
ATOM 813 C CA . ASN A 1 106 ? 1.772 -10.678 -16.113 1.00 89.69 106 ASN A CA 1
ATOM 814 C C . ASN A 1 106 ? 0.464 -10.048 -16.614 1.00 89.69 106 ASN A C 1
ATOM 816 O O . ASN A 1 106 ? 0.169 -10.094 -17.807 1.00 89.69 106 ASN A O 1
ATOM 820 N N . ALA A 1 107 ? -0.327 -9.454 -15.720 1.00 89.88 107 ALA A N 1
ATOM 821 C CA . ALA A 1 107 ? -1.554 -8.760 -16.089 1.00 89.88 107 ALA A CA 1
ATOM 822 C C . ALA A 1 107 ? -1.269 -7.503 -16.923 1.00 89.88 107 ALA A C 1
ATOM 824 O O . ALA A 1 107 ? -1.879 -7.334 -17.977 1.00 89.88 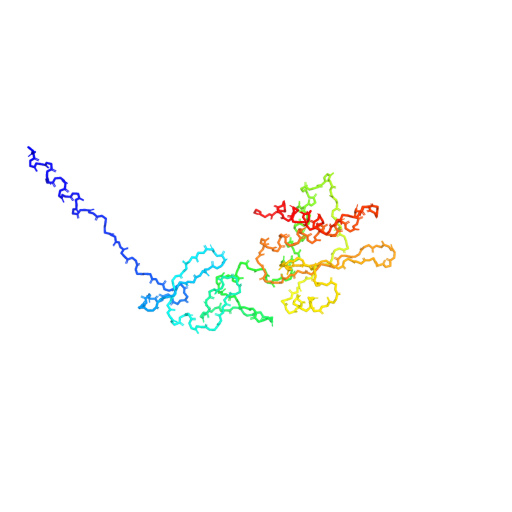107 ALA A O 1
ATOM 825 N N . LEU A 1 108 ? -0.307 -6.672 -16.509 1.00 88.12 108 LEU A N 1
ATOM 826 C CA . LEU A 1 108 ? 0.131 -5.505 -17.276 1.00 88.12 108 LEU A CA 1
ATOM 827 C C . LEU A 1 108 ? 0.673 -5.912 -18.648 1.00 88.12 108 LEU A C 1
ATOM 829 O O . LEU A 1 108 ? 0.242 -5.363 -19.657 1.00 88.12 108 LEU A O 1
ATOM 833 N N . GLY A 1 109 ? 1.534 -6.930 -18.706 1.00 87.56 109 GLY A N 1
ATOM 834 C CA . GLY A 1 109 ? 2.051 -7.470 -19.963 1.00 87.56 109 GLY A CA 1
ATOM 835 C C . GLY A 1 109 ? 0.946 -7.958 -20.902 1.00 87.56 109 GLY A C 1
ATOM 836 O O . GLY A 1 109 ? 1.048 -7.785 -22.109 1.00 87.56 109 GLY A O 1
ATOM 837 N N . ARG A 1 110 ? -0.161 -8.502 -20.377 1.00 87.25 110 ARG A N 1
ATOM 838 C CA . ARG A 1 110 ? -1.335 -8.864 -21.192 1.00 87.25 110 ARG A CA 1
ATOM 839 C C . ARG A 1 110 ? -2.088 -7.634 -21.696 1.00 87.25 110 ARG A C 1
ATOM 841 O O . ARG A 1 110 ? -2.352 -7.547 -22.896 1.00 87.25 110 ARG A O 1
ATOM 848 N N . ILE A 1 111 ? -2.415 -6.700 -20.800 1.00 87.06 111 ILE A N 1
ATOM 849 C CA . ILE A 1 111 ? -3.177 -5.474 -21.106 1.00 87.06 111 ILE A CA 1
ATOM 850 C C . ILE A 1 111 ? -2.440 -4.626 -22.148 1.00 87.06 111 ILE A C 1
ATOM 852 O O . ILE A 1 111 ? -3.046 -4.151 -23.106 1.00 87.06 111 ILE A O 1
ATOM 856 N N . PHE A 1 112 ? -1.124 -4.495 -21.994 1.00 84.94 112 PHE A N 1
ATOM 857 C CA . PHE A 1 112 ? -0.275 -3.645 -22.821 1.00 84.94 112 PHE A CA 1
ATOM 858 C C . PHE A 1 112 ? 0.578 -4.422 -23.824 1.00 84.94 112 PHE A C 1
ATOM 860 O O . PHE A 1 112 ? 1.493 -3.845 -24.396 1.00 84.94 112 PHE A O 1
ATOM 867 N N . SER A 1 113 ? 0.255 -5.687 -24.106 1.00 84.25 113 SER A N 1
ATOM 868 C CA . SER A 1 113 ? 1.041 -6.592 -24.974 1.00 84.25 113 SER A CA 1
ATOM 869 C C . SER A 1 113 ? 1.416 -6.031 -26.351 1.00 84.25 113 SER A C 1
ATOM 871 O O . SER A 1 113 ? 2.369 -6.492 -26.970 1.00 84.25 113 SER A O 1
ATOM 873 N N . ARG A 1 114 ? 0.666 -5.045 -26.855 1.00 83.31 114 ARG A N 1
ATOM 874 C CA . ARG A 1 114 ? 0.919 -4.381 -28.144 1.00 83.31 114 ARG A CA 1
ATOM 875 C C . ARG A 1 114 ? 1.796 -3.131 -28.051 1.00 83.31 114 ARG A C 1
ATOM 877 O O . ARG A 1 114 ? 2.189 -2.610 -29.089 1.00 83.31 114 ARG A O 1
ATOM 884 N N . PHE A 1 115 ? 2.027 -2.624 -26.846 1.00 81.56 115 PHE A N 1
ATOM 885 C CA . PHE A 1 115 ? 2.612 -1.307 -26.598 1.00 81.56 115 PHE A CA 1
ATOM 886 C C . PHE A 1 115 ? 3.837 -1.366 -25.683 1.00 81.56 115 PHE A C 1
ATOM 888 O O . PHE A 1 115 ? 4.758 -0.585 -25.891 1.00 81.56 115 PHE A O 1
ATOM 895 N N . LEU A 1 116 ? 3.857 -2.272 -24.698 1.00 81.62 116 LEU A N 1
ATOM 896 C CA . LEU A 1 116 ? 4.892 -2.364 -23.669 1.00 81.62 116 LEU A CA 1
ATOM 897 C C . LEU A 1 116 ? 5.343 -3.817 -23.480 1.00 81.62 116 LEU A C 1
ATOM 899 O O . LEU A 1 116 ? 4.519 -4.733 -23.444 1.00 81.62 116 LEU A O 1
ATOM 903 N N . THR A 1 117 ? 6.642 -3.997 -23.254 1.00 83.25 117 THR A N 1
ATOM 904 C CA . THR A 1 117 ? 7.240 -5.261 -22.810 1.00 83.25 117 THR A CA 1
ATOM 905 C C . THR A 1 117 ? 7.943 -5.004 -21.490 1.00 83.25 117 THR A C 1
ATOM 907 O O . THR A 1 117 ? 8.960 -4.319 -21.464 1.00 83.25 117 THR A O 1
ATOM 910 N N . PHE A 1 118 ? 7.384 -5.509 -20.390 1.00 80.56 118 PHE A N 1
ATOM 911 C CA . PHE A 1 118 ? 7.963 -5.306 -19.061 1.00 80.56 118 PHE A CA 1
ATOM 912 C C . PHE A 1 118 ? 9.194 -6.199 -18.843 1.00 80.56 118 PHE A C 1
ATOM 914 O O . PHE A 1 118 ? 9.212 -7.320 -19.358 1.00 80.56 118 PHE A O 1
ATOM 921 N N . PRO A 1 119 ? 10.189 -5.755 -18.053 1.00 78.06 119 PRO A N 1
ATOM 922 C CA . PRO A 1 119 ? 11.422 -6.513 -17.868 1.00 78.06 119 PRO A CA 1
ATOM 923 C C . PRO A 1 119 ? 11.180 -7.849 -17.144 1.00 78.06 119 PRO A C 1
ATOM 925 O O . PRO A 1 119 ? 10.437 -7.928 -16.154 1.00 78.06 119 PRO A O 1
ATOM 928 N N . ASP A 1 120 ? 11.784 -8.929 -17.653 1.00 69.56 120 ASP A N 1
ATOM 929 C CA . ASP A 1 120 ? 11.446 -10.289 -17.220 1.00 69.56 120 ASP A CA 1
ATOM 930 C C . ASP A 1 120 ? 12.370 -10.886 -16.159 1.00 69.56 120 ASP A C 1
ATOM 932 O O . ASP A 1 120 ? 11.884 -11.531 -15.227 1.00 69.56 120 ASP A O 1
ATOM 936 N N . THR A 1 121 ? 13.677 -10.666 -16.280 1.00 72.12 121 THR A N 1
ATOM 937 C CA . THR A 1 121 ? 14.703 -11.415 -15.532 1.00 72.12 121 THR A CA 1
ATOM 938 C C . THR A 1 121 ? 15.541 -10.562 -14.588 1.00 72.12 121 THR A C 1
ATOM 940 O O . THR A 1 121 ? 16.339 -11.098 -13.827 1.00 72.12 121 THR A O 1
ATOM 943 N N . ASN A 1 122 ? 15.382 -9.245 -14.633 1.00 81.69 122 ASN A N 1
ATOM 944 C CA . ASN A 1 122 ? 16.217 -8.279 -13.924 1.00 81.69 122 ASN A CA 1
ATOM 945 C C . ASN A 1 122 ? 15.456 -7.465 -12.865 1.00 81.69 122 ASN A C 1
ATOM 947 O O . ASN A 1 122 ? 16.011 -6.532 -12.288 1.00 81.69 122 ASN A O 1
ATOM 951 N N . VAL A 1 123 ? 14.202 -7.826 -12.582 1.00 83.94 123 VAL A N 1
ATOM 952 C CA . VAL A 1 123 ? 13.404 -7.222 -11.511 1.00 83.94 123 VAL A CA 1
ATOM 953 C C . VAL A 1 123 ? 13.513 -8.075 -10.252 1.00 83.94 123 VAL A C 1
ATOM 955 O O . VAL A 1 123 ? 13.131 -9.245 -10.250 1.00 83.94 123 VAL A O 1
ATOM 958 N N . VAL A 1 124 ? 13.991 -7.478 -9.161 1.00 87.31 124 VAL A N 1
ATOM 959 C CA . VAL A 1 124 ? 14.094 -8.135 -7.850 1.00 87.31 124 VAL A CA 1
ATOM 960 C C . VAL A 1 124 ? 13.188 -7.411 -6.869 1.00 87.31 124 VAL A C 1
ATOM 962 O O . VAL A 1 124 ? 13.404 -6.237 -6.592 1.00 87.31 124 VAL A O 1
ATOM 965 N N . ILE A 1 125 ? 12.187 -8.111 -6.333 1.00 87.69 125 ILE A N 1
ATOM 966 C CA . ILE A 1 125 ? 11.192 -7.526 -5.426 1.00 87.69 125 ILE A CA 1
ATOM 967 C C . ILE A 1 125 ? 11.481 -7.943 -3.987 1.00 87.69 125 ILE A C 1
ATOM 969 O O . ILE A 1 125 ? 11.491 -9.136 -3.663 1.00 87.69 125 ILE A O 1
ATOM 973 N N . SER A 1 126 ? 11.651 -6.941 -3.131 1.00 90.06 126 SER A N 1
ATOM 974 C CA . SER A 1 126 ? 11.917 -7.085 -1.704 1.00 90.06 126 SER A CA 1
ATOM 975 C C . SER A 1 126 ? 10.843 -6.389 -0.881 1.00 90.06 126 SER A C 1
ATOM 977 O O . SER A 1 126 ? 10.381 -5.300 -1.217 1.00 90.06 126 SER A O 1
ATOM 979 N N . MET A 1 127 ? 10.462 -7.015 0.227 1.00 90.56 127 MET A N 1
ATOM 980 C CA . MET A 1 127 ? 9.554 -6.417 1.194 1.00 90.56 127 MET A CA 1
ATOM 981 C C . MET A 1 127 ? 10.343 -5.704 2.279 1.00 90.56 127 MET A C 1
ATOM 983 O O . MET A 1 127 ? 11.276 -6.268 2.846 1.00 90.56 127 MET A O 1
ATOM 987 N N . VAL A 1 128 ? 9.950 -4.473 2.580 1.00 89.62 128 VAL A N 1
ATOM 988 C CA . VAL A 1 128 ? 10.593 -3.647 3.600 1.00 89.62 128 VAL A CA 1
ATOM 989 C C . VAL A 1 128 ? 9.561 -3.136 4.592 1.00 89.62 128 VAL A C 1
ATOM 991 O O . VAL A 1 128 ? 8.369 -3.046 4.288 1.00 89.62 128 VAL A O 1
ATOM 994 N N . ASP A 1 129 ? 10.011 -2.855 5.807 1.00 87.25 129 ASP A N 1
ATOM 995 C CA . ASP A 1 129 ? 9.160 -2.312 6.853 1.00 87.25 129 ASP A CA 1
ATOM 996 C C . ASP A 1 129 ? 9.131 -0.781 6.836 1.00 87.25 129 ASP A C 1
ATOM 998 O O . ASP A 1 129 ? 9.758 -0.128 5.998 1.00 87.25 129 ASP A O 1
ATOM 1002 N N . ARG A 1 130 ? 8.345 -0.201 7.748 1.00 81.81 130 ARG A N 1
ATOM 1003 C CA . ARG A 1 130 ? 8.222 1.252 7.834 1.00 81.81 130 ARG A CA 1
ATOM 1004 C C . ARG A 1 130 ? 9.545 1.932 8.193 1.00 81.81 130 ARG A C 1
ATOM 1006 O O . ARG A 1 130 ? 9.826 2.991 7.654 1.00 81.81 130 ARG A O 1
ATOM 1013 N N . VAL A 1 131 ? 10.338 1.341 9.087 1.00 83.31 131 VAL A N 1
ATOM 1014 C CA . VAL A 1 131 ? 11.598 1.943 9.549 1.00 83.31 131 VAL A CA 1
ATOM 1015 C C . VAL A 1 131 ? 12.565 2.082 8.379 1.00 83.31 131 VAL A C 1
ATOM 1017 O O . VAL A 1 131 ? 13.184 3.129 8.212 1.00 83.31 131 VAL A O 1
ATOM 1020 N N . HIS A 1 132 ? 12.637 1.056 7.528 1.00 83.69 132 HIS A N 1
ATOM 1021 C CA . HIS A 1 132 ? 13.406 1.122 6.289 1.00 83.69 132 HIS A CA 1
ATOM 1022 C C . HIS A 1 132 ? 12.906 2.234 5.363 1.00 83.69 132 HIS A C 1
ATOM 1024 O O . HIS A 1 132 ? 13.724 2.997 4.862 1.00 83.69 132 HIS A O 1
ATOM 1030 N N . MET A 1 133 ? 11.590 2.344 5.142 1.00 80.38 133 MET A N 1
ATOM 1031 C CA . MET A 1 133 ? 11.022 3.387 4.273 1.00 80.38 133 MET A CA 1
ATOM 1032 C C . MET A 1 133 ? 11.266 4.800 4.812 1.00 80.38 133 MET A C 1
ATOM 1034 O O . MET A 1 133 ? 11.672 5.675 4.053 1.00 80.38 133 MET A O 1
ATOM 1038 N N . ASP A 1 134 ? 11.067 5.014 6.113 1.00 76.44 134 ASP A N 1
ATOM 1039 C CA . ASP A 1 134 ? 11.274 6.310 6.760 1.00 76.44 134 ASP A CA 1
ATOM 1040 C C . ASP A 1 134 ? 12.753 6.743 6.641 1.00 76.44 134 ASP A C 1
ATOM 1042 O O . ASP A 1 134 ? 13.035 7.889 6.293 1.00 76.44 134 ASP A O 1
ATOM 1046 N N . GLY A 1 135 ? 13.701 5.808 6.798 1.00 74.50 135 GLY A N 1
ATOM 1047 C CA . GLY A 1 135 ? 15.138 6.072 6.637 1.00 74.50 135 GLY A CA 1
ATOM 1048 C C . GLY A 1 135 ? 15.573 6.448 5.212 1.00 74.50 135 GLY A C 1
ATOM 1049 O O . GLY A 1 135 ? 16.635 7.048 5.026 1.00 74.50 135 GLY A O 1
ATOM 1050 N N . LEU A 1 136 ? 14.764 6.151 4.187 1.00 71.81 136 LEU A N 1
ATOM 1051 C CA . LEU A 1 136 ? 15.054 6.606 2.825 1.00 71.81 136 LEU A CA 1
ATOM 1052 C C . LEU A 1 136 ? 14.966 8.122 2.735 1.00 71.81 136 LEU A C 1
ATOM 1054 O O . LEU A 1 136 ? 15.858 8.727 2.159 1.00 71.81 136 LEU A O 1
ATOM 1058 N N . PHE A 1 137 ? 13.958 8.742 3.352 1.00 65.44 137 PHE A N 1
ATOM 1059 C CA . PHE A 1 137 ? 13.766 10.196 3.314 1.00 65.44 137 PHE A CA 1
ATOM 1060 C C . PHE A 1 137 ? 14.851 10.982 4.061 1.00 65.44 137 PHE A C 1
ATOM 1062 O O . PHE A 1 137 ? 14.984 12.186 3.858 1.00 65.44 137 PHE A O 1
ATOM 1069 N N . GLU A 1 138 ? 15.638 10.315 4.905 1.00 65.75 138 GLU A N 1
ATOM 1070 C CA . GLU A 1 138 ? 16.813 10.892 5.568 1.00 65.75 138 GLU A CA 1
ATOM 1071 C C . GLU A 1 138 ? 18.067 10.864 4.669 1.00 65.75 138 GLU A C 1
ATOM 1073 O O . GLU A 1 138 ? 19.084 11.482 4.986 1.00 65.75 138 GLU A O 1
ATOM 1078 N N . SER A 1 139 ? 18.004 10.158 3.535 1.00 60.38 139 SER A N 1
ATOM 1079 C CA . SER A 1 139 ? 19.105 9.973 2.590 1.00 60.38 139 SER A CA 1
ATOM 1080 C C . SER A 1 139 ? 18.973 10.907 1.383 1.00 60.38 139 SER A C 1
ATOM 1082 O O . SER A 1 139 ? 17.949 10.902 0.702 1.00 60.38 139 SER A O 1
ATOM 1084 N N . ALA A 1 140 ? 20.048 11.633 1.049 1.00 54.34 140 ALA A N 1
ATOM 1085 C CA . ALA A 1 140 ? 20.080 12.532 -0.107 1.00 54.34 140 ALA A CA 1
ATOM 1086 C C . ALA A 1 140 ? 19.670 11.812 -1.408 1.00 54.34 140 ALA A C 1
ATOM 1088 O O . ALA A 1 140 ? 20.293 10.825 -1.810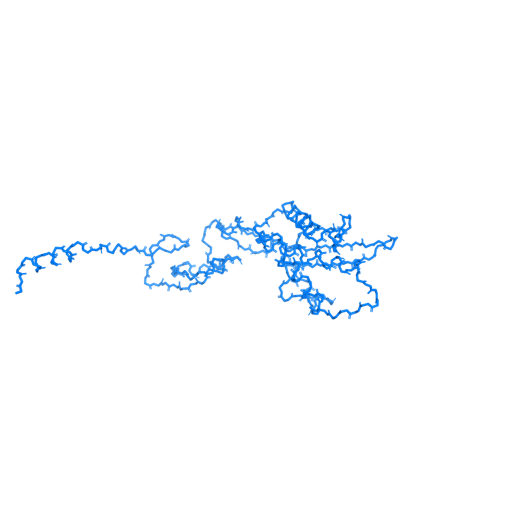 1.00 54.34 140 ALA A O 1
ATOM 1089 N N . GLY A 1 141 ? 18.632 12.324 -2.073 1.00 55.69 141 GLY A N 1
ATOM 1090 C CA . GLY A 1 141 ? 18.092 11.778 -3.328 1.00 55.69 141 GLY A CA 1
ATOM 1091 C C . GLY A 1 141 ? 16.713 11.122 -3.199 1.00 55.69 141 GLY A C 1
ATOM 1092 O O . GLY A 1 141 ? 16.114 10.773 -4.216 1.00 55.69 141 GLY A O 1
ATOM 1093 N N . PHE A 1 142 ? 16.186 11.006 -1.978 1.00 53.4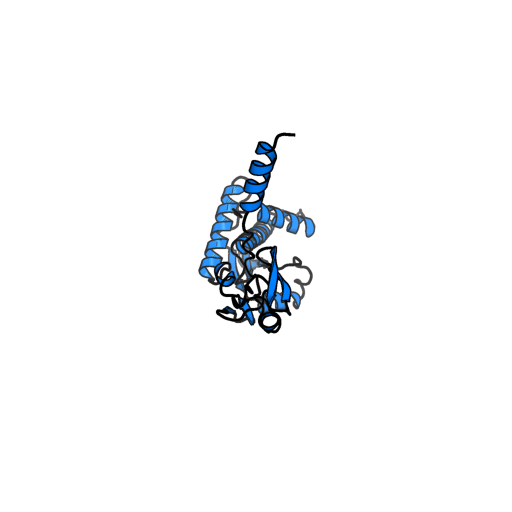1 142 PHE A N 1
ATOM 1094 C CA . PHE A 1 142 ? 14.819 10.546 -1.682 1.00 53.41 142 PHE A CA 1
ATOM 1095 C C . PHE A 1 142 ? 13.907 11.667 -1.170 1.00 53.41 142 PHE A C 1
ATOM 1097 O O . PHE A 1 142 ? 12.694 11.488 -1.080 1.00 53.41 142 PHE A O 1
ATOM 1104 N N . ASP A 1 143 ? 14.469 12.854 -0.937 1.00 48.09 143 ASP A N 1
ATOM 1105 C CA . ASP A 1 143 ? 13.868 14.092 -0.420 1.00 48.09 143 ASP A CA 1
ATOM 1106 C C . ASP A 1 143 ? 12.682 14.597 -1.279 1.00 48.09 143 ASP A C 1
ATOM 1108 O O . ASP A 1 143 ? 12.052 15.614 -0.989 1.00 48.09 143 ASP A O 1
ATOM 1112 N N . ARG A 1 144 ? 12.421 13.919 -2.400 1.00 45.47 144 ARG A N 1
ATOM 1113 C CA . ARG A 1 144 ? 11.457 14.261 -3.440 1.00 45.47 144 ARG A CA 1
ATOM 1114 C C . ARG A 1 144 ? 10.875 13.006 -4.092 1.00 45.47 144 ARG A C 1
ATOM 1116 O O . ARG A 1 144 ? 10.697 13.016 -5.297 1.00 45.47 144 ARG A O 1
ATOM 1123 N N . GLN A 1 145 ? 10.621 11.915 -3.370 1.00 49.78 145 GLN A N 1
ATOM 1124 C CA . GLN A 1 145 ? 9.807 10.806 -3.902 1.00 49.78 145 GLN A CA 1
ATOM 1125 C C . GLN A 1 145 ? 8.337 10.963 -3.482 1.00 49.78 145 GLN A C 1
ATOM 1127 O O . GLN A 1 145 ? 8.034 11.751 -2.588 1.00 49.78 145 GLN A O 1
ATOM 1132 N N . CYS A 1 146 ? 7.424 10.338 -4.238 1.00 45.28 146 CYS A N 1
ATOM 1133 C CA . CYS A 1 146 ? 5.962 10.468 -4.144 1.00 45.28 146 CYS A CA 1
ATOM 1134 C C . CYS A 1 146 ? 5.468 10.613 -2.680 1.00 45.28 146 CYS A C 1
ATOM 1136 O O . CYS A 1 146 ? 5.905 9.842 -1.832 1.00 45.28 146 CYS A O 1
ATOM 1138 N N . PRO A 1 147 ? 4.571 11.566 -2.343 1.00 44.38 147 PRO A N 1
ATOM 1139 C CA . PRO A 1 147 ? 4.193 11.902 -0.956 1.00 44.38 147 PRO A CA 1
ATOM 1140 C C . PRO A 1 147 ? 3.602 10.745 -0.124 1.00 44.38 147 PRO A C 1
ATOM 1142 O O . PRO A 1 147 ? 3.408 10.888 1.082 1.00 44.38 147 PRO A O 1
ATOM 1145 N N . SER A 1 148 ? 3.346 9.589 -0.739 1.00 55.25 148 SER A N 1
ATOM 1146 C CA . SER A 1 148 ? 3.033 8.332 -0.067 1.00 55.25 148 SER A CA 1
ATOM 1147 C C . SER A 1 148 ? 3.851 7.181 -0.668 1.00 55.25 148 SER A C 1
ATOM 1149 O O . SER A 1 148 ? 3.358 6.444 -1.522 1.00 55.25 148 SER A O 1
ATOM 1151 N N . VAL A 1 149 ? 5.108 7.029 -0.241 1.00 69.94 149 VAL A N 1
ATOM 1152 C CA . VAL A 1 149 ? 5.997 5.947 -0.703 1.00 69.94 149 VAL A CA 1
ATOM 1153 C C . VAL A 1 149 ? 5.514 4.611 -0.130 1.00 69.94 149 VAL A C 1
ATOM 1155 O O . VAL A 1 149 ? 5.796 4.251 1.011 1.00 69.94 149 VAL A O 1
ATOM 1158 N N . PHE A 1 150 ? 4.751 3.867 -0.929 1.00 85.69 150 PHE A N 1
ATOM 1159 C CA . PHE A 1 150 ? 4.431 2.458 -0.665 1.00 85.69 150 PHE A CA 1
ATOM 1160 C C . PHE A 1 150 ? 5.441 1.508 -1.315 1.00 85.69 150 PHE A C 1
ATOM 1162 O O . PHE A 1 150 ? 5.452 0.317 -1.001 1.00 85.69 150 PHE A O 1
ATOM 1169 N N . GLY A 1 151 ? 6.301 2.028 -2.187 1.00 88.00 151 GLY A N 1
ATOM 1170 C CA . GLY A 1 151 ? 7.397 1.322 -2.823 1.00 88.00 151 GLY A CA 1
ATOM 1171 C C . GLY A 1 151 ? 8.359 2.298 -3.494 1.00 88.00 151 GLY A C 1
ATOM 1172 O O . GLY A 1 151 ? 8.075 3.490 -3.558 1.00 88.00 151 GLY A O 1
ATOM 1173 N N . TYR A 1 152 ? 9.515 1.793 -3.916 1.00 87.00 152 TYR A N 1
ATOM 1174 C CA . TYR A 1 152 ? 10.475 2.538 -4.727 1.00 87.00 152 TYR A CA 1
ATOM 1175 C C . TYR A 1 152 ? 11.324 1.589 -5.581 1.00 87.00 152 TYR A C 1
ATOM 1177 O O . TYR A 1 152 ? 11.598 0.448 -5.184 1.00 87.00 152 TYR A O 1
ATOM 1185 N N . VAL A 1 153 ? 11.817 2.094 -6.714 1.00 87.62 153 VAL A N 1
ATOM 1186 C CA . VAL A 1 153 ? 12.796 1.415 -7.578 1.00 87.62 153 VAL A CA 1
ATOM 1187 C C . VAL A 1 153 ? 14.166 2.085 -7.490 1.00 87.62 153 VAL A C 1
ATOM 1189 O O . VAL A 1 153 ? 14.285 3.307 -7.571 1.00 87.62 153 VAL A O 1
ATOM 1192 N N . LYS A 1 154 ? 15.233 1.281 -7.392 1.00 86.31 154 LYS A N 1
ATOM 1193 C CA . LYS A 1 154 ? 16.626 1.753 -7.484 1.00 86.31 154 LYS A CA 1
ATOM 1194 C C . LYS A 1 154 ? 17.360 1.105 -8.656 1.00 86.31 154 LYS A C 1
ATOM 1196 O O . LYS A 1 154 ? 18.278 0.309 -8.459 1.00 86.31 154 LYS A O 1
ATOM 1201 N N . SER A 1 155 ? 16.938 1.452 -9.870 1.00 86.00 155 SER A N 1
ATOM 1202 C CA . SER A 1 155 ? 17.532 0.945 -11.108 1.00 86.00 155 SER A CA 1
ATOM 1203 C C . SER A 1 155 ? 19.021 1.264 -11.183 1.00 86.00 155 SER A C 1
ATOM 1205 O O . SER A 1 155 ? 19.437 2.388 -10.893 1.00 86.00 155 SER A O 1
ATOM 1207 N N . ARG A 1 156 ? 19.817 0.291 -11.610 1.00 85.75 156 ARG A N 1
ATOM 1208 C CA . ARG A 1 156 ? 21.250 0.451 -11.865 1.00 85.75 156 ARG A CA 1
ATOM 1209 C C . ARG A 1 156 ? 21.643 -0.326 -13.110 1.00 85.75 156 ARG A C 1
ATOM 1211 O O . ARG A 1 156 ? 21.022 -1.337 -13.421 1.00 85.75 156 ARG A O 1
ATOM 1218 N N . ILE A 1 157 ? 22.685 0.135 -13.782 1.00 83.81 157 ILE A N 1
ATOM 1219 C CA . ILE A 1 157 ? 23.357 -0.643 -14.818 1.00 83.81 157 ILE A CA 1
ATOM 1220 C C . ILE A 1 157 ? 24.440 -1.465 -14.115 1.00 83.81 157 ILE A C 1
ATOM 1222 O O . ILE A 1 157 ? 25.206 -0.914 -13.320 1.00 83.81 157 ILE A O 1
ATOM 1226 N N . VAL A 1 158 ? 24.459 -2.773 -14.349 1.00 83.06 158 VAL A N 1
ATOM 1227 C CA . VAL A 1 158 ? 25.509 -3.680 -13.866 1.00 83.06 158 VAL A CA 1
ATOM 1228 C C . VAL A 1 158 ? 26.511 -3.992 -14.978 1.00 83.06 158 VAL A C 1
ATOM 1230 O O . VAL A 1 158 ? 26.390 -3.480 -16.092 1.00 83.06 158 VAL A O 1
ATOM 1233 N N . GLU A 1 159 ? 27.530 -4.797 -14.666 1.00 74.44 159 GLU A N 1
ATOM 1234 C CA . GLU A 1 159 ? 28.489 -5.294 -15.659 1.00 74.44 159 GLU A CA 1
ATOM 1235 C C . GLU A 1 159 ? 27.742 -5.877 -16.882 1.00 74.44 159 GLU A C 1
ATOM 1237 O O . GLU A 1 159 ? 26.684 -6.492 -16.739 1.00 74.44 159 GLU A O 1
ATOM 1242 N N . ASP A 1 160 ? 28.267 -5.628 -18.087 1.00 75.06 160 ASP A N 1
ATOM 1243 C CA . ASP A 1 160 ? 27.652 -5.918 -19.401 1.00 75.06 160 ASP A CA 1
ATOM 1244 C C . ASP A 1 160 ? 26.511 -4.986 -19.868 1.00 75.06 160 ASP A C 1
ATOM 1246 O O . ASP A 1 160 ? 25.698 -5.395 -20.697 1.00 75.06 160 ASP A O 1
ATOM 1250 N N . GLU A 1 161 ? 26.415 -3.752 -19.359 1.00 74.62 161 GLU A N 1
ATOM 1251 C CA . GLU A 1 161 ? 25.385 -2.765 -19.764 1.00 74.62 161 GLU A CA 1
ATOM 1252 C C . GLU A 1 161 ? 23.934 -3.232 -19.523 1.00 74.62 161 GLU A C 1
ATOM 1254 O O . GLU A 1 161 ? 22.975 -2.672 -20.058 1.00 74.62 161 GLU A O 1
ATOM 1259 N N . LYS A 1 162 ? 23.747 -4.253 -18.681 1.00 80.81 162 LYS A N 1
ATOM 1260 C CA . LYS A 1 162 ? 22.426 -4.785 -18.343 1.00 80.81 162 LYS A CA 1
ATOM 1261 C C . LYS A 1 162 ? 21.806 -3.982 -17.211 1.00 80.81 162 LYS A C 1
ATOM 1263 O O . LYS A 1 162 ? 22.460 -3.660 -16.220 1.00 80.81 162 LYS A O 1
ATOM 1268 N N . TRP A 1 163 ? 20.515 -3.703 -17.332 1.00 84.06 163 TRP A N 1
ATOM 1269 C CA . TRP A 1 163 ? 19.741 -3.121 -16.245 1.00 84.06 163 TRP A CA 1
ATOM 1270 C C . TRP A 1 163 ? 19.483 -4.144 -15.144 1.00 84.06 163 TRP A C 1
ATOM 1272 O O . TRP A 1 163 ? 19.131 -5.284 -15.430 1.00 84.06 163 TRP A O 1
ATOM 1282 N N . GLU A 1 164 ? 19.577 -3.707 -13.892 1.00 89.31 164 GLU A N 1
ATOM 1283 C CA . GLU A 1 164 ? 18.967 -4.346 -12.730 1.00 89.31 164 GLU A CA 1
ATOM 1284 C C . GLU A 1 164 ? 17.979 -3.384 -12.070 1.00 89.31 164 GLU A C 1
ATOM 1286 O O . GLU A 1 164 ? 18.287 -2.212 -11.830 1.00 89.31 164 GLU A O 1
ATOM 1291 N N . HIS A 1 165 ? 16.815 -3.913 -11.700 1.00 89.69 165 HIS A N 1
ATOM 1292 C CA . HIS A 1 165 ? 15.718 -3.184 -11.077 1.00 89.69 165 HIS A CA 1
ATOM 1293 C C . HIS A 1 165 ? 15.342 -3.774 -9.707 1.00 89.69 165 HIS A C 1
ATOM 1295 O O . HIS A 1 165 ? 14.356 -4.507 -9.583 1.00 89.69 165 HIS A O 1
ATOM 1301 N N . PRO A 1 166 ? 16.102 -3.460 -8.644 1.00 89.44 166 PRO A N 1
ATOM 1302 C CA . PRO A 1 166 ? 15.650 -3.666 -7.277 1.00 89.44 166 PRO A CA 1
ATOM 1303 C C . PRO A 1 166 ? 14.420 -2.797 -6.992 1.00 89.44 166 PRO A C 1
ATOM 1305 O O . PRO A 1 166 ? 14.498 -1.566 -7.059 1.00 89.44 166 PRO A O 1
ATOM 1308 N N . ILE A 1 167 ? 13.310 -3.444 -6.648 1.00 88.94 167 ILE A N 1
ATOM 1309 C CA . ILE A 1 167 ? 12.071 -2.824 -6.183 1.00 88.94 167 ILE A CA 1
ATOM 1310 C C . ILE A 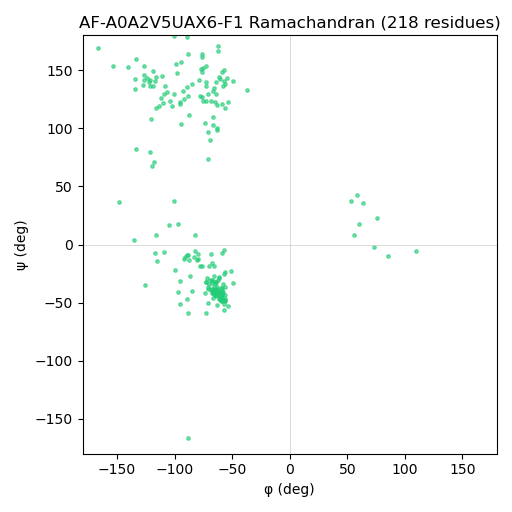1 167 ? 11.881 -3.190 -4.714 1.00 88.94 167 ILE A C 1
ATOM 1312 O O . ILE A 1 167 ? 11.855 -4.367 -4.350 1.00 88.94 167 ILE A O 1
ATOM 1316 N N . SER A 1 168 ? 11.700 -2.183 -3.874 1.00 90.00 168 SER A N 1
ATOM 1317 C CA . SER A 1 168 ? 11.349 -2.359 -2.468 1.00 90.00 168 SER A CA 1
ATOM 1318 C C . SER A 1 168 ? 9.912 -1.916 -2.257 1.00 90.00 168 SER A C 1
ATOM 1320 O O . SER A 1 168 ? 9.550 -0.814 -2.653 1.00 90.00 168 SER A O 1
ATOM 1322 N N . ILE A 1 169 ? 9.092 -2.750 -1.623 1.00 90.44 169 ILE A N 1
ATOM 1323 C CA . ILE A 1 169 ? 7.669 -2.476 -1.383 1.00 90.44 169 ILE A CA 1
ATOM 1324 C C . ILE A 1 169 ? 7.389 -2.571 0.111 1.00 90.44 169 ILE A C 1
ATOM 1326 O O . ILE A 1 169 ? 7.952 -3.413 0.808 1.00 90.44 169 ILE A O 1
ATOM 1330 N N . TRP A 1 170 ? 6.516 -1.711 0.620 1.00 90.38 170 TRP A N 1
ATOM 1331 C CA . TRP A 1 170 ? 6.151 -1.683 2.028 1.00 90.38 170 TRP A CA 1
ATOM 1332 C C . TRP A 1 170 ? 5.298 -2.901 2.407 1.00 90.38 170 TRP A C 1
ATOM 1334 O O . TRP A 1 170 ? 4.305 -3.234 1.755 1.00 90.38 170 TRP A O 1
ATOM 1344 N N . ASN A 1 171 ? 5.686 -3.601 3.470 1.00 91.31 171 ASN A N 1
ATOM 1345 C CA . ASN A 1 171 ? 4.987 -4.782 3.964 1.00 91.31 171 ASN A CA 1
ATOM 1346 C C . ASN A 1 171 ? 3.701 -4.460 4.739 1.00 91.31 171 ASN A C 1
ATOM 1348 O O . ASN A 1 171 ? 3.460 -3.334 5.179 1.00 91.31 171 ASN A O 1
ATOM 1352 N N . ALA A 1 172 ? 2.866 -5.491 4.915 1.00 92.38 172 ALA A N 1
ATOM 1353 C CA . ALA A 1 172 ? 1.594 -5.412 5.633 1.00 92.38 172 ALA A CA 1
ATOM 1354 C C . ALA A 1 172 ? 0.653 -4.300 5.137 1.00 92.38 172 ALA A C 1
ATOM 1356 O O . ALA A 1 172 ? -0.045 -3.653 5.914 1.00 92.38 172 ALA A O 1
ATOM 1357 N N . VAL A 1 173 ? 0.645 -4.082 3.822 1.00 92.38 173 VAL A N 1
ATOM 1358 C CA . VAL A 1 173 ? -0.353 -3.262 3.127 1.00 92.38 173 VAL A CA 1
ATOM 1359 C C . VAL A 1 173 ? -1.439 -4.145 2.499 1.00 92.38 173 VAL A C 1
ATOM 1361 O O . VAL A 1 173 ? -1.154 -5.313 2.184 1.00 92.38 173 VAL A O 1
ATOM 1364 N N . PRO A 1 174 ? -2.655 -3.610 2.270 1.00 93.38 174 PRO A N 1
ATOM 1365 C CA . PRO A 1 174 ? -3.715 -4.341 1.589 1.00 93.38 174 PRO A CA 1
ATOM 1366 C C . PRO A 1 174 ? -3.323 -4.827 0.197 1.00 93.38 174 PRO A C 1
ATOM 1368 O O . PRO A 1 174 ? -2.549 -4.169 -0.505 1.00 93.38 174 PRO A O 1
ATOM 1371 N N . LYS A 1 175 ? -3.902 -5.951 -0.242 1.00 92.81 175 LYS A N 1
ATOM 1372 C CA . LYS A 1 175 ? -3.608 -6.550 -1.557 1.00 92.81 175 LYS A CA 1
ATOM 1373 C C . LYS A 1 175 ? -3.836 -5.582 -2.721 1.00 92.81 175 LYS A C 1
ATOM 1375 O O . LYS A 1 175 ? -2.994 -5.506 -3.616 1.00 92.81 175 LYS A O 1
ATOM 1380 N N . ALA A 1 176 ? -4.935 -4.826 -2.700 1.00 90.56 176 ALA A N 1
ATOM 1381 C CA . ALA A 1 176 ? -5.235 -3.835 -3.735 1.00 90.56 176 ALA A CA 1
ATOM 1382 C C . ALA A 1 176 ? -4.150 -2.750 -3.804 1.00 90.56 176 ALA A C 1
ATOM 1384 O O . ALA A 1 176 ? -3.637 -2.452 -4.879 1.00 90.56 176 ALA A O 1
ATOM 1385 N N . ARG A 1 177 ? -3.726 -2.230 -2.643 1.00 91.00 177 ARG A N 1
ATOM 1386 C CA . ARG A 1 177 ? -2.643 -1.244 -2.562 1.00 91.00 177 ARG A CA 1
ATOM 1387 C C . ARG A 1 177 ? -1.319 -1.817 -3.047 1.00 91.00 177 ARG A C 1
ATOM 1389 O O . ARG A 1 177 ? -0.629 -1.165 -3.812 1.00 91.00 177 ARG A O 1
ATOM 1396 N N . ARG A 1 178 ? -0.994 -3.050 -2.667 1.00 92.25 178 ARG A N 1
ATOM 1397 C CA . ARG A 1 178 ? 0.210 -3.731 -3.149 1.00 92.25 178 ARG A CA 1
ATOM 1398 C C . ARG A 1 178 ? 0.215 -3.878 -4.661 1.00 92.25 178 ARG A C 1
ATOM 1400 O O . ARG A 1 178 ? 1.206 -3.550 -5.286 1.00 92.25 178 ARG A O 1
ATOM 1407 N N . THR A 1 179 ? -0.889 -4.352 -5.228 1.00 92.62 179 THR A N 1
ATOM 1408 C CA . THR A 1 179 ? -1.060 -4.525 -6.678 1.00 92.62 179 THR A CA 1
ATOM 1409 C C . THR A 1 179 ? -0.831 -3.203 -7.407 1.00 92.62 179 THR A C 1
ATOM 1411 O O . THR A 1 179 ? -0.046 -3.146 -8.349 1.00 92.62 179 THR A O 1
ATOM 1414 N N . ALA A 1 180 ? -1.455 -2.134 -6.908 1.00 92.12 180 ALA A N 1
ATOM 1415 C CA . ALA A 1 180 ? -1.273 -0.777 -7.398 1.00 92.12 180 ALA A CA 1
ATOM 1416 C C . ALA A 1 180 ? 0.205 -0.336 -7.345 1.00 92.12 180 ALA A C 1
ATOM 1418 O O . ALA A 1 180 ? 0.769 0.032 -8.373 1.00 92.12 180 ALA A O 1
ATOM 1419 N N . THR A 1 181 ? 0.864 -0.484 -6.193 1.00 92.00 181 THR A N 1
ATOM 1420 C CA . THR A 1 181 ? 2.288 -0.155 -6.039 1.00 92.00 181 THR A CA 1
ATOM 1421 C C . THR A 1 181 ? 3.178 -0.986 -6.962 1.00 92.00 181 THR A C 1
ATOM 1423 O O . THR A 1 181 ? 4.013 -0.419 -7.652 1.00 92.00 181 THR A O 1
ATOM 1426 N N . CYS A 1 182 ? 2.993 -2.310 -7.054 1.00 92.06 182 CYS A N 1
ATOM 1427 C CA . CYS A 1 182 ? 3.790 -3.131 -7.971 1.00 92.06 182 CYS A CA 1
ATOM 1428 C C . CYS A 1 182 ? 3.633 -2.626 -9.417 1.00 92.06 182 CYS A C 1
ATOM 1430 O O . CYS A 1 182 ? 4.614 -2.581 -10.149 1.00 92.06 182 CYS A O 1
ATOM 1432 N N . ALA A 1 183 ? 2.419 -2.246 -9.836 1.00 92.25 183 ALA A N 1
ATOM 1433 C CA . ALA A 1 183 ? 2.173 -1.729 -11.179 1.00 92.25 183 ALA A CA 1
ATOM 1434 C C . ALA A 1 183 ? 2.879 -0.389 -11.434 1.00 92.25 183 ALA A C 1
ATOM 1436 O O . ALA A 1 183 ? 3.495 -0.225 -12.490 1.00 92.25 183 ALA A O 1
ATOM 1437 N N . HIS A 1 184 ? 2.829 0.529 -10.464 1.00 92.75 184 HIS A N 1
ATOM 1438 C CA . HIS A 1 184 ? 3.567 1.791 -10.509 1.00 92.75 184 HIS A CA 1
ATOM 1439 C C . HIS A 1 184 ? 5.071 1.524 -10.679 1.00 92.75 184 HIS A C 1
ATOM 1441 O O . HIS A 1 184 ? 5.676 1.946 -11.664 1.00 92.75 184 HIS A O 1
ATOM 1447 N N . GLU A 1 185 ? 5.666 0.748 -9.769 1.00 91.44 185 GLU A N 1
ATOM 1448 C CA . GLU A 1 185 ? 7.113 0.514 -9.755 1.00 91.44 185 GLU A CA 1
ATOM 1449 C C . GLU A 1 185 ? 7.600 -0.263 -10.994 1.00 91.44 185 GLU A C 1
ATOM 1451 O O . GLU A 1 185 ? 8.650 0.039 -11.554 1.00 91.44 185 GLU A O 1
ATOM 1456 N N . LEU A 1 186 ? 6.824 -1.229 -11.497 1.00 91.25 186 LEU A N 1
ATOM 1457 C CA . LEU A 1 186 ? 7.152 -1.936 -12.745 1.00 91.25 186 LEU A CA 1
ATOM 1458 C C . LEU A 1 186 ? 7.142 -1.002 -13.963 1.00 91.25 186 LEU A C 1
ATOM 1460 O O . LEU A 1 186 ? 7.914 -1.200 -14.903 1.00 91.25 186 LEU A O 1
ATOM 1464 N N . THR A 1 187 ? 6.288 0.021 -13.950 1.00 91.00 187 THR A N 1
ATOM 1465 C CA . THR A 1 187 ? 6.236 1.036 -15.010 1.00 91.00 187 THR A CA 1
ATOM 1466 C C . THR A 1 187 ? 7.463 1.944 -14.961 1.00 91.00 187 THR A C 1
ATOM 1468 O O . THR A 1 187 ? 8.028 2.250 -16.013 1.00 91.00 187 THR A O 1
ATOM 1471 N N . GLN A 1 188 ? 7.957 2.277 -13.763 1.00 90.81 188 GLN A N 1
ATOM 1472 C CA . GLN A 1 188 ? 9.243 2.964 -13.590 1.00 90.81 188 GLN A CA 1
ATOM 1473 C C . GLN A 1 188 ? 10.401 2.150 -14.192 1.00 90.81 188 GLN A C 1
ATOM 1475 O O . GLN A 1 188 ? 11.243 2.703 -14.904 1.00 90.81 188 GLN A O 1
ATOM 1480 N N . CYS A 1 189 ? 10.434 0.828 -13.968 1.00 90.50 189 CYS A N 1
ATOM 1481 C CA . CYS A 1 189 ? 11.425 -0.054 -14.598 1.00 90.50 189 CYS A CA 1
ATOM 1482 C C . CYS A 1 189 ? 11.342 0.007 -16.127 1.00 90.50 189 CYS A C 1
ATOM 1484 O O . CYS A 1 189 ? 12.352 0.225 -16.791 1.00 90.50 189 CYS A O 1
ATOM 1486 N N . TRP A 1 190 ? 10.132 -0.118 -16.680 1.00 90.56 190 TRP A N 1
ATOM 1487 C CA . TRP A 1 190 ? 9.920 -0.064 -18.125 1.00 90.56 190 TRP A CA 1
ATOM 1488 C C . TRP A 1 190 ? 10.404 1.256 -18.737 1.00 90.56 190 TRP A C 1
ATOM 1490 O O . TRP A 1 190 ? 11.118 1.240 -19.741 1.00 90.56 190 TRP A O 1
ATOM 1500 N N . LEU A 1 191 ? 10.074 2.394 -18.115 1.00 89.56 191 LEU A N 1
ATOM 1501 C CA . LEU A 1 191 ? 10.520 3.711 -18.572 1.00 89.56 191 LEU A CA 1
ATOM 1502 C C . LEU A 1 191 ? 12.048 3.817 -18.603 1.00 89.56 191 LEU A C 1
ATOM 1504 O O . LEU A 1 191 ? 12.592 4.366 -19.556 1.00 89.56 191 LEU A O 1
ATOM 1508 N N . LYS A 1 192 ? 12.752 3.264 -17.607 1.00 87.50 192 LYS A N 1
ATOM 1509 C CA . LYS A 1 192 ? 14.224 3.291 -17.569 1.00 87.50 192 LYS A CA 1
ATOM 1510 C C . LYS A 1 192 ? 14.876 2.524 -18.717 1.00 87.50 192 LYS A C 1
ATOM 1512 O O . LYS A 1 192 ? 15.936 2.939 -19.169 1.00 87.50 192 LYS A O 1
ATOM 1517 N N . GLU A 1 193 ? 14.252 1.451 -19.191 1.00 87.31 193 GLU A N 1
ATOM 1518 C CA . GLU A 1 193 ? 14.784 0.660 -20.305 1.00 87.31 193 GLU A CA 1
ATOM 1519 C C . GLU A 1 193 ? 14.369 1.188 -21.688 1.00 87.31 193 GLU A C 1
ATOM 1521 O O . GLU A 1 193 ? 15.083 0.967 -22.662 1.00 87.31 193 GLU A O 1
ATOM 1526 N N . ASN A 1 194 ? 13.219 1.865 -21.795 1.00 87.81 194 ASN A N 1
ATOM 152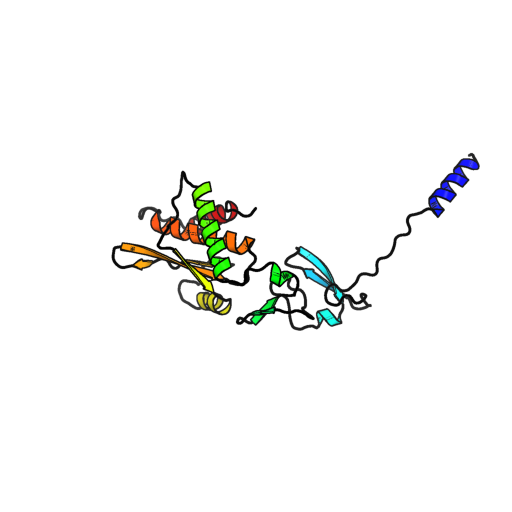7 C CA . ASN A 1 194 ? 12.578 2.145 -23.090 1.00 87.81 194 ASN A CA 1
ATOM 1528 C C . ASN A 1 194 ? 12.502 3.632 -23.452 1.00 87.81 194 ASN A C 1
ATOM 1530 O O . ASN A 1 194 ? 12.205 3.972 -24.602 1.00 87.81 194 ASN A O 1
ATOM 1534 N N . LEU A 1 195 ? 12.736 4.537 -22.502 1.00 87.69 195 LEU A N 1
ATOM 1535 C CA . LEU A 1 195 ? 12.762 5.959 -22.799 1.00 87.69 195 LEU A CA 1
ATOM 1536 C C . LEU A 1 195 ? 14.046 6.297 -23.566 1.00 87.69 195 LEU A C 1
ATOM 1538 O O . LEU A 1 195 ? 15.154 6.027 -23.107 1.00 87.69 195 LEU A O 1
ATOM 1542 N N . SER A 1 196 ? 13.886 6.891 -24.749 1.00 85.62 196 SER A N 1
ATOM 1543 C CA . SER A 1 196 ? 15.019 7.383 -25.538 1.00 85.62 196 SER A CA 1
ATOM 1544 C C . SER A 1 196 ? 15.851 8.375 -24.711 1.00 85.62 196 SER A C 1
ATOM 1546 O O . SER A 1 196 ? 15.253 9.248 -24.081 1.00 85.62 196 SER A O 1
ATOM 1548 N N . PRO A 1 197 ? 17.195 8.312 -24.766 1.00 82.25 197 PRO A N 1
ATOM 1549 C CA . PRO A 1 197 ? 18.065 9.287 -24.104 1.00 82.25 197 PRO A CA 1
ATOM 1550 C C . PRO A 1 197 ? 17.806 10.742 -24.523 1.00 82.25 197 PRO A C 1
ATOM 1552 O O . PRO A 1 197 ? 18.099 11.656 -23.761 1.00 82.25 197 PRO A O 1
ATOM 1555 N N . ASP A 1 198 ? 17.231 10.956 -25.712 1.00 88.50 198 ASP A N 1
ATOM 1556 C CA . ASP A 1 198 ? 16.889 12.283 -26.238 1.00 88.50 198 ASP A CA 1
ATOM 1557 C C . ASP A 1 198 ? 15.549 12.815 -25.694 1.00 88.50 198 ASP A C 1
ATOM 1559 O O . ASP A 1 198 ? 15.156 13.948 -25.983 1.00 88.50 198 ASP A O 1
ATOM 1563 N N . ARG A 1 199 ? 14.808 12.000 -24.932 1.00 87.12 199 ARG A N 1
ATOM 1564 C CA . ARG A 1 199 ? 13.589 12.412 -24.233 1.00 87.12 199 ARG A CA 1
ATOM 1565 C C . ARG A 1 199 ? 13.888 12.640 -22.758 1.00 87.12 199 ARG A C 1
ATOM 1567 O O . ARG A 1 199 ? 14.192 11.698 -22.037 1.00 87.12 199 ARG A O 1
ATOM 1574 N N . ASP A 1 200 ? 13.665 13.870 -22.311 1.00 87.44 200 ASP A N 1
ATOM 1575 C CA . ASP A 1 200 ? 13.778 14.275 -20.907 1.00 87.44 200 ASP A CA 1
ATOM 1576 C C . ASP A 1 200 ? 12.411 14.766 -20.386 1.00 87.44 200 ASP A C 1
ATOM 1578 O O . ASP A 1 200 ? 12.177 15.972 -20.275 1.00 87.44 200 ASP A O 1
ATOM 1582 N N . PRO A 1 201 ? 11.429 13.859 -20.196 1.00 89.25 201 PRO A N 1
ATOM 1583 C CA . PRO A 1 201 ? 10.163 14.219 -19.581 1.00 89.25 201 PRO A CA 1
ATOM 1584 C C . PRO A 1 201 ? 10.417 14.647 -18.138 1.00 89.25 201 PRO A C 1
ATOM 1586 O O . PRO A 1 201 ? 11.197 14.023 -17.416 1.00 89.25 201 PRO A O 1
ATOM 1589 N N . ASP A 1 202 ? 9.715 15.690 -17.706 1.00 88.88 202 ASP A N 1
ATOM 1590 C CA . ASP A 1 202 ? 9.772 16.088 -16.311 1.00 88.88 202 ASP A CA 1
ATOM 1591 C C . ASP A 1 202 ? 9.238 14.979 -15.387 1.00 88.88 202 ASP A C 1
ATOM 1593 O O . ASP A 1 202 ? 8.605 13.996 -15.794 1.00 88.88 202 ASP A O 1
ATOM 1597 N N . ARG A 1 203 ? 9.517 15.146 -14.096 1.00 84.44 203 ARG A N 1
ATOM 1598 C CA . ARG A 1 203 ? 9.124 14.180 -13.077 1.00 84.44 203 ARG A CA 1
ATOM 1599 C C . ARG A 1 203 ? 7.610 13.968 -13.029 1.00 84.44 203 ARG A C 1
ATOM 1601 O O . ARG A 1 203 ? 7.183 12.831 -12.875 1.00 84.44 203 ARG A O 1
ATOM 1608 N N . ASP A 1 204 ? 6.811 15.021 -13.153 1.00 87.62 204 ASP A N 1
ATOM 1609 C CA . ASP A 1 204 ? 5.357 14.909 -13.027 1.00 87.62 204 ASP A CA 1
ATOM 1610 C C . ASP A 1 204 ? 4.771 14.105 -14.196 1.00 87.62 204 ASP A C 1
ATOM 1612 O O . ASP A 1 204 ? 3.839 13.323 -14.006 1.00 87.62 204 ASP A O 1
ATOM 1616 N N . ALA A 1 205 ? 5.363 14.212 -15.387 1.00 90.06 205 ALA A N 1
ATOM 1617 C CA . ALA A 1 205 ? 5.023 13.380 -16.534 1.00 90.06 205 ALA A CA 1
ATOM 1618 C C . ALA A 1 205 ? 5.387 11.900 -16.313 1.00 90.06 205 ALA A C 1
ATOM 1620 O O . ALA A 1 205 ? 4.590 11.019 -16.648 1.00 90.06 205 ALA A O 1
ATOM 1621 N N . ILE A 1 206 ? 6.557 11.615 -15.729 1.00 89.50 206 ILE A N 1
ATOM 1622 C CA . ILE A 1 206 ? 6.980 10.247 -15.378 1.00 89.50 206 ILE A CA 1
ATOM 1623 C C . ILE A 1 206 ? 6.030 9.636 -14.341 1.00 89.50 206 ILE A C 1
ATOM 1625 O O . ILE A 1 206 ? 5.494 8.547 -14.558 1.00 89.50 206 ILE A O 1
ATOM 1629 N N . GLU A 1 207 ? 5.790 10.340 -13.235 1.00 88.00 207 GLU A N 1
ATOM 1630 C CA . GLU A 1 207 ? 4.927 9.867 -12.149 1.00 88.00 207 GLU A CA 1
ATOM 1631 C C . GLU A 1 207 ? 3.479 9.729 -12.626 1.00 88.00 207 GLU A C 1
ATOM 1633 O O . GLU A 1 207 ? 2.845 8.704 -12.393 1.00 88.00 207 GLU A O 1
ATOM 1638 N N . GLY A 1 208 ? 2.969 10.700 -13.389 1.00 88.44 208 GLY A N 1
ATOM 1639 C CA . GLY A 1 208 ? 1.631 10.642 -13.976 1.00 88.44 208 GLY A CA 1
ATOM 1640 C C . GLY A 1 208 ? 1.437 9.440 -14.904 1.00 88.44 208 GLY A C 1
ATOM 1641 O O . GLY A 1 208 ? 0.376 8.810 -14.891 1.00 88.44 208 GLY A O 1
ATOM 1642 N N . PHE A 1 209 ? 2.462 9.066 -15.676 1.00 89.75 209 PHE A N 1
ATOM 1643 C CA . PHE A 1 209 ? 2.427 7.855 -16.496 1.00 89.75 209 PHE A CA 1
ATOM 1644 C C . PHE A 1 209 ? 2.399 6.581 -15.638 1.00 89.75 209 PHE A C 1
ATOM 1646 O O . PHE A 1 209 ? 1.644 5.655 -15.946 1.00 89.75 209 PHE A O 1
ATOM 1653 N N . CYS A 1 210 ? 3.165 6.535 -14.548 1.00 89.75 210 CYS A N 1
ATOM 1654 C CA . CYS A 1 210 ? 3.175 5.399 -13.623 1.00 89.75 210 CYS A CA 1
ATOM 1655 C C . CYS A 1 210 ? 1.839 5.255 -12.872 1.00 89.75 210 CYS A C 1
ATOM 1657 O O . CYS A 1 210 ? 1.292 4.153 -12.803 1.00 89.75 210 CYS A O 1
ATOM 1659 N N . GLU A 1 211 ? 1.248 6.361 -12.412 1.00 88.19 211 GLU A N 1
ATOM 1660 C CA . GLU A 1 211 ? -0.079 6.386 -11.781 1.00 88.19 211 GLU A CA 1
ATOM 1661 C C . GLU A 1 211 ? -1.194 5.942 -12.744 1.00 88.19 211 GLU A C 1
ATOM 1663 O O . GLU A 1 211 ? -2.111 5.215 -12.355 1.00 88.19 211 GLU A O 1
ATOM 1668 N N . LEU A 1 212 ? -1.105 6.292 -14.033 1.00 87.75 212 LEU A N 1
ATOM 1669 C CA . LEU A 1 212 ? -2.047 5.797 -15.041 1.00 87.75 212 LEU A CA 1
ATOM 1670 C C . LEU A 1 212 ? -2.013 4.262 -15.139 1.00 87.75 212 LEU A C 1
ATOM 1672 O O . LEU A 1 212 ? -3.063 3.618 -15.168 1.00 87.75 212 LEU A O 1
ATOM 1676 N N . HIS A 1 213 ? -0.821 3.661 -15.161 1.00 82.88 213 HIS A N 1
ATOM 1677 C CA . HIS A 1 213 ? -0.664 2.202 -15.220 1.00 82.88 213 HIS A CA 1
ATOM 1678 C C . HIS A 1 213 ? -1.088 1.526 -13.918 1.00 82.88 213 HIS A C 1
ATOM 1680 O O . HIS A 1 213 ? -1.684 0.449 -13.954 1.00 82.88 213 HIS A O 1
ATOM 1686 N N . GLN A 1 214 ? -0.861 2.182 -12.780 1.00 82.62 214 GLN A N 1
ATOM 1687 C CA . GLN A 1 214 ? -1.402 1.771 -11.491 1.00 82.62 214 GLN A CA 1
ATOM 1688 C C . GLN A 1 214 ? -2.936 1.668 -11.526 1.00 82.62 214 GLN A C 1
ATOM 1690 O O . GLN A 1 214 ? -3.488 0.656 -11.091 1.00 82.62 214 GLN A O 1
ATOM 1695 N N . CYS A 1 215 ? -3.629 2.670 -12.077 1.00 80.19 215 CYS A N 1
ATOM 1696 C CA . CYS A 1 215 ? -5.091 2.667 -12.202 1.00 80.19 215 CYS A CA 1
ATOM 1697 C C . CYS A 1 215 ? -5.623 1.636 -13.210 1.00 80.19 215 CYS A C 1
ATOM 1699 O O . CYS A 1 215 ? -6.739 1.143 -13.049 1.00 80.19 215 CYS A O 1
ATOM 1701 N N . LEU A 1 216 ? -4.850 1.324 -14.255 1.00 72.56 216 LEU A N 1
ATOM 1702 C CA . LEU A 1 216 ? -5.213 0.355 -15.297 1.00 72.56 216 LEU A CA 1
ATOM 1703 C C . LEU A 1 216 ? -4.803 -1.088 -14.961 1.00 72.56 216 LEU A C 1
ATOM 1705 O O . LEU A 1 216 ? -5.200 -2.016 -15.668 1.00 72.56 216 LEU A O 1
ATOM 1709 N N . GLY A 1 217 ? -4.023 -1.286 -13.895 1.00 61.78 217 GLY A N 1
ATOM 1710 C CA . GLY A 1 217 ? -3.644 -2.599 -13.389 1.00 61.78 217 GLY A CA 1
ATOM 1711 C C . GLY A 1 217 ? -4.850 -3.433 -12.926 1.00 61.78 217 GLY A C 1
ATOM 1712 O O . GLY A 1 217 ? -5.975 -2.935 -12.840 1.00 61.78 217 GLY A O 1
ATOM 1713 N N . PRO A 1 218 ? -4.651 -4.727 -12.620 1.00 58.94 218 PRO A N 1
ATOM 1714 C CA . PRO A 1 218 ? -5.721 -5.624 -12.184 1.00 58.94 218 PRO A CA 1
ATOM 1715 C C . PRO A 1 218 ? -6.196 -5.278 -10.759 1.00 58.94 218 PRO A C 1
ATOM 1717 O O . PRO A 1 218 ? -5.892 -5.985 -9.806 1.00 58.94 218 PRO A O 1
ATOM 1720 N N . VAL A 1 219 ? -6.941 -4.185 -10.597 1.00 54.16 219 VAL A N 1
ATOM 1721 C CA . VAL A 1 219 ? -7.569 -3.771 -9.326 1.00 54.16 219 VAL A CA 1
ATOM 1722 C C . VAL A 1 219 ? -9.058 -4.157 -9.314 1.00 54.16 219 VAL A C 1
ATOM 1724 O O . VAL A 1 219 ? -9.905 -3.401 -8.849 1.00 54.16 219 VAL A O 1
ATOM 1727 N N . ARG A 1 220 ? -9.400 -5.321 -9.877 1.00 42.19 220 ARG A N 1
ATOM 1728 C CA . ARG A 1 220 ? -10.761 -5.879 -9.824 1.00 42.19 220 ARG A CA 1
ATOM 1729 C C . ARG A 1 220 ? -10.813 -7.097 -8.922 1.00 42.19 220 ARG A C 1
ATOM 1731 O O . ARG A 1 220 ? -9.935 -7.972 -9.089 1.00 42.19 220 ARG A O 1
#

Sequence (220 aa):
MNSERLVVILILFMLGPKATLVAQKCPICDSALGVHQYRVRDQFADEEKLICGQCMLLKERCFLCGLPVKNGLTRLRDGRVFCARDVNEVVLSDDEAKCICSGTKNALGRIFSRFLTFPDTNVVISMVDRVHMDGLFESAGFDRQCPSVFGYVKSRIVEDEKWEHPISIWNAVPKARRTATCAHELTQCWLKENLSPDRDPDRDAIEGFCELHQCLGPVR

Mean predicted aligned error: 9.8 Å

pLDDT: mean 83.42, std 13.58, range [42.19, 96.88]

Secondary structure (DSSP, 8-state):
--HHHHHHHHHHHHT-------PPBPTTT-PBP-S-EEEEEETTTTEEEEEEHHHHT-S-B-TTT--B--SS-EE-TTS-EE-TTGGGGB---HHHHHHHHHHHHHHHHHHTTTT----SSSEEEEEE-HHHHHHHTTSTT-TTS-SS-SEEE--EE-TTS-EEEEEEEESS-BHHHHHHHHHHHHHHHHHHHHS-TT----HHHHHHHHHHHHHHSS--

Nearest PDB structures (foldseek):
  6uzd-assembly1_H  TM=3.952E-01  e=4.514E-01  Bacillus anthracis
  6uub-assembly1_DDD  TM=1.773E-01  e=1.075E+00  Escherichia coli
  6z9t-assembly1_Y  TM=1.872E-01  e=3.085E+00  Escherichia coli